Protein AF-A0A2D6XJI5-F1 (afdb_monomer_lite)

Secondary structure (DSSP, 8-state):
-BPPPEEEE-TTSPEEEEEEEEETTEEEEEEEETTS-EEEPPPEE---BSTTSTT-B-HHHHHHHHHHHHHHHHHHTT-BSSSTTTTS-SS-PPPEEEETT-HHHHHHHHHHS-BTTTTB---SS-EEEEEE--SEEEEEETTEEEETTS-B--S-HHHHHHHHHHHHH-TT-EEEEEEE-GGGTT-HHHHHHHHH-SS--HHHHHHHHHH-EEEEEEEEEB--GGG-B-TTS-HHHHHHHHHHHHHHHT-SSSEETTEE--EEEPP-EE--SHHHHHHHHHHHHHTT-SEEEEEES----SSEEEEEEEE--------

pLDDT: mean 92.99, std 8.33, range [39.44, 98.81]

Sequence (319 aa):
MKLPKLYKKTTVGKTQTWTIEVDSNKFRTISGQSDGKKITNKWTICEGKNLGKKNETTPAQQALKEAEAKHKKKLEAGYHLNLKNISRKRFYEPMLAQDFKNKNRQKEVMTEIGSEADNTTGFGAAVFSQPKLDGIRCIAMREGLFTRSGKPITAVPHIHEALEPFFEVYPNATLDGELYNHAYKDDFNKIIHLVRKQNLTEEHLAEGKKMIQYHIYDAPVIGNGKWAMSEKDLYSDRTSKLDASFANLGIDGRSLHGEPNPLVIVETTEVNSREHLDELYADYVEVGYEGQMIRLDGPYENKRSSKLLKRKEFIDEEY

Structure (mmCIF, N/CA/C/O backbone):
data_AF-A0A2D6XJI5-F1
#
_entry.id   AF-A0A2D6XJI5-F1
#
loop_
_atom_site.group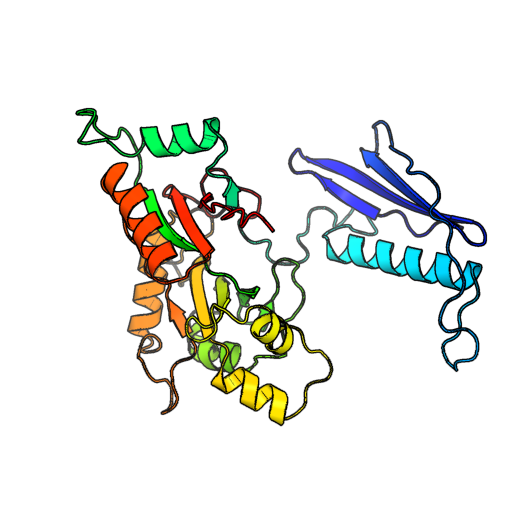_PDB
_atom_site.id
_atom_site.type_symbol
_atom_site.label_atom_id
_atom_site.label_alt_id
_atom_site.label_comp_id
_atom_site.label_asym_id
_atom_site.label_entity_id
_atom_site.label_seq_id
_atom_site.pdbx_PDB_ins_code
_atom_site.Cartn_x
_atom_site.Cartn_y
_atom_site.Cartn_z
_atom_site.occupancy
_atom_site.B_iso_or_equiv
_atom_site.auth_seq_id
_atom_site.auth_comp_id
_atom_site.auth_asym_id
_atom_site.auth_atom_id
_atom_site.pdbx_PDB_model_num
ATOM 1 N N . MET A 1 1 ? -12.846 7.096 35.175 1.00 92.69 1 MET A N 1
ATOM 2 C CA . MET A 1 1 ? -12.155 5.812 34.889 1.00 92.69 1 MET A CA 1
ATOM 3 C C . MET A 1 1 ? -11.031 6.000 33.869 1.00 92.69 1 MET A C 1
ATOM 5 O O . MET A 1 1 ? -11.036 6.987 33.142 1.00 92.69 1 MET A O 1
ATOM 9 N N . LYS A 1 2 ? -10.067 5.072 33.792 1.00 94.38 2 LYS A N 1
ATOM 10 C CA . LYS A 1 2 ? -9.040 5.046 32.732 1.00 94.38 2 LYS A CA 1
ATOM 11 C C . LYS A 1 2 ? -9.067 3.688 32.043 1.00 94.38 2 LYS A C 1
ATOM 13 O O . LYS A 1 2 ? -9.119 2.675 32.735 1.00 94.38 2 LYS A O 1
ATOM 18 N N . LEU A 1 3 ? -9.018 3.665 30.714 1.00 95.81 3 LEU A N 1
ATOM 19 C CA . LEU A 1 3 ? -8.842 2.405 29.987 1.00 95.81 3 LEU A CA 1
ATOM 20 C C . LEU A 1 3 ? -7.381 1.930 30.084 1.00 95.81 3 LEU A C 1
ATOM 22 O O . LEU A 1 3 ? -6.493 2.753 30.350 1.00 95.81 3 LEU A O 1
ATOM 26 N N . PRO A 1 4 ? -7.106 0.629 29.857 1.00 96.50 4 PRO A N 1
ATOM 27 C CA . PRO A 1 4 ? -5.756 0.079 29.941 1.00 96.50 4 PRO A CA 1
ATOM 28 C C . PRO A 1 4 ? -4.749 0.871 29.105 1.00 96.50 4 PRO A C 1
ATOM 30 O O . PRO A 1 4 ? -5.011 1.218 27.951 1.00 96.50 4 PRO A O 1
ATOM 33 N N . LYS A 1 5 ? -3.578 1.149 29.680 1.00 95.88 5 LYS A N 1
ATOM 34 C CA . LYS A 1 5 ? -2.508 1.870 28.985 1.00 95.88 5 LYS A CA 1
ATOM 35 C C . LYS A 1 5 ? -2.019 1.060 27.784 1.00 95.88 5 LYS A C 1
ATOM 37 O O . LYS A 1 5 ? -1.846 -0.152 27.864 1.00 95.88 5 LYS A O 1
ATOM 42 N N . LEU A 1 6 ? -1.772 1.760 26.686 1.00 95.50 6 LEU A N 1
ATOM 43 C CA . LEU A 1 6 ? -1.266 1.208 25.441 1.00 95.50 6 LEU A CA 1
ATOM 44 C C . LEU A 1 6 ? 0.185 1.622 25.201 1.00 95.50 6 LEU A C 1
ATOM 46 O O . LEU A 1 6 ? 0.583 2.740 25.535 1.00 95.50 6 LEU A O 1
ATOM 50 N N . TYR A 1 7 ? 0.949 0.738 24.566 1.00 93.69 7 TYR A N 1
ATOM 51 C CA . TYR A 1 7 ? 2.375 0.903 24.294 1.00 93.69 7 TYR A CA 1
ATOM 52 C C . TYR A 1 7 ? 2.681 0.692 22.808 1.00 93.69 7 TYR A C 1
ATOM 54 O O . TYR A 1 7 ? 2.112 -0.202 22.187 1.00 93.69 7 TYR A O 1
ATOM 62 N N . LYS A 1 8 ? 3.592 1.484 22.233 1.00 90.06 8 LYS A N 1
ATOM 63 C CA . LYS A 1 8 ? 4.128 1.277 20.874 1.00 90.06 8 LYS A CA 1
ATOM 64 C C . LYS A 1 8 ? 5.622 1.592 20.829 1.00 90.06 8 LYS A C 1
ATOM 66 O O . LYS A 1 8 ? 6.058 2.567 21.441 1.00 90.06 8 LYS A O 1
ATOM 71 N N . LYS A 1 9 ? 6.410 0.786 20.115 1.00 88.31 9 LYS A N 1
ATOM 72 C CA . LYS A 1 9 ? 7.821 1.080 19.842 1.00 88.31 9 LYS A CA 1
ATOM 73 C C . LYS A 1 9 ? 7.880 2.094 18.698 1.00 88.31 9 LYS A C 1
ATOM 75 O O . LYS A 1 9 ? 7.223 1.912 17.676 1.00 88.31 9 LYS A O 1
ATOM 80 N N . THR A 1 10 ? 8.598 3.195 18.883 1.00 83.88 10 THR A N 1
ATOM 81 C CA . THR A 1 10 ? 8.800 4.185 17.820 1.00 83.88 10 THR A CA 1
ATOM 82 C C . THR A 1 10 ? 9.873 3.712 16.845 1.00 83.88 10 THR A C 1
ATOM 84 O O . THR A 1 10 ? 10.665 2.826 17.162 1.00 83.88 10 THR A O 1
ATOM 87 N N . THR A 1 11 ? 9.941 4.345 15.674 1.00 72.94 11 THR A N 1
ATOM 88 C CA . THR A 1 11 ? 10.975 4.084 14.657 1.00 72.94 11 THR A CA 1
ATOM 89 C C . THR A 1 11 ? 12.399 4.298 15.177 1.00 72.94 11 THR A C 1
ATOM 91 O O . THR A 1 11 ? 13.314 3.616 14.743 1.00 72.94 11 THR A O 1
ATOM 94 N N . VAL A 1 12 ? 12.581 5.188 16.159 1.00 81.00 12 VAL A N 1
ATOM 95 C CA . VAL A 1 12 ? 13.864 5.443 16.846 1.00 81.00 12 VAL A CA 1
ATOM 96 C C . VAL A 1 12 ? 14.092 4.537 18.066 1.00 81.00 12 VAL A C 1
ATOM 98 O O . VAL A 1 12 ? 14.936 4.818 18.910 1.00 81.00 12 VAL A O 1
ATOM 101 N N . GLY A 1 13 ? 13.285 3.486 18.232 1.00 82.38 13 GLY A N 1
ATOM 102 C CA . GLY A 1 13 ? 13.449 2.496 19.295 1.00 82.38 13 GLY A CA 1
ATOM 103 C C . GLY A 1 13 ? 12.989 2.938 20.690 1.00 82.38 13 GLY A C 1
ATOM 104 O O . GLY A 1 13 ? 13.167 2.189 21.650 1.00 82.38 13 GLY A O 1
ATOM 105 N N . LYS A 1 14 ? 12.353 4.103 20.850 1.00 89.44 14 LYS A N 1
ATOM 106 C CA . LYS A 1 14 ? 11.810 4.543 22.149 1.00 89.44 14 LYS A CA 1
ATOM 107 C C . LYS A 1 14 ? 10.408 3.980 22.385 1.00 89.44 14 LYS A C 1
ATOM 109 O O . LYS A 1 14 ? 9.666 3.706 21.445 1.00 89.44 14 LYS A O 1
ATOM 114 N N . THR A 1 15 ? 10.019 3.814 23.645 1.00 92.12 15 THR A N 1
ATOM 115 C CA . THR A 1 15 ? 8.665 3.367 24.003 1.00 92.12 15 THR A CA 1
ATOM 116 C C . THR A 1 15 ? 7.729 4.566 24.094 1.00 92.12 15 THR A C 1
ATOM 118 O O . THR A 1 15 ? 7.954 5.481 24.886 1.00 92.12 15 THR A O 1
ATOM 121 N N . GLN A 1 16 ? 6.655 4.559 23.311 1.00 92.75 16 GLN A N 1
ATOM 122 C CA . GLN A 1 16 ? 5.549 5.502 23.421 1.00 92.75 16 GLN A CA 1
ATOM 123 C C . GLN A 1 16 ? 4.415 4.891 24.245 1.00 92.75 16 GLN A C 1
ATOM 125 O O . GLN A 1 16 ? 4.110 3.708 24.116 1.00 92.75 16 GLN A O 1
ATOM 130 N N . THR A 1 17 ? 3.767 5.720 25.058 1.00 95.25 17 THR A N 1
ATOM 131 C CA . THR A 1 17 ? 2.578 5.376 25.839 1.00 95.25 17 THR A CA 1
ATOM 132 C C . THR A 1 17 ? 1.372 6.174 25.362 1.00 95.25 17 THR A C 1
ATOM 134 O O . THR A 1 17 ? 1.499 7.322 24.922 1.00 95.25 17 THR A O 1
ATOM 137 N N . TRP A 1 18 ? 0.194 5.565 25.453 1.00 96.94 18 TRP A N 1
ATOM 138 C CA . TRP A 1 18 ? -1.084 6.194 25.147 1.00 96.94 18 TRP A CA 1
ATOM 139 C C . TRP A 1 18 ? -2.143 5.717 26.144 1.00 96.94 18 TRP A C 1
ATOM 141 O O . TRP A 1 18 ? -2.243 4.529 26.430 1.00 96.94 18 TRP A O 1
ATOM 151 N N . THR A 1 19 ? -2.907 6.639 26.721 1.00 97.19 19 THR A N 1
ATOM 152 C CA . THR A 1 19 ? -3.986 6.349 27.680 1.00 97.19 19 THR A CA 1
ATOM 153 C C . THR A 1 19 ? -5.200 7.198 27.335 1.00 97.19 19 THR A C 1
ATOM 155 O O . THR A 1 19 ? -5.056 8.308 26.819 1.00 97.19 19 THR A O 1
ATOM 158 N N . ILE A 1 20 ? -6.389 6.696 27.648 1.00 98.12 20 ILE A N 1
ATOM 159 C CA . ILE A 1 20 ? -7.634 7.454 27.562 1.00 98.12 20 ILE A CA 1
ATOM 160 C C . ILE A 1 20 ? -8.324 7.453 28.922 1.00 98.12 20 ILE A C 1
ATOM 162 O O . ILE A 1 20 ? -8.430 6.422 29.591 1.00 98.12 20 ILE A O 1
ATOM 166 N N . GLU A 1 21 ? -8.724 8.644 29.345 1.00 98.00 21 GLU A N 1
ATOM 167 C CA . GLU A 1 21 ? -9.453 8.895 30.582 1.00 98.00 21 GLU A CA 1
ATOM 168 C C . GLU A 1 21 ? -10.890 9.249 30.226 1.00 98.00 21 GLU A C 1
ATOM 170 O O . GLU A 1 21 ? -11.115 10.001 29.278 1.00 98.00 21 GLU A O 1
ATOM 175 N N . VAL A 1 22 ? -11.837 8.720 30.992 1.00 97.56 22 VAL A N 1
ATOM 176 C CA . VAL A 1 22 ? -13.270 8.997 30.866 1.00 97.56 22 VAL A CA 1
ATOM 177 C C . VAL A 1 22 ? -13.769 9.500 32.212 1.00 97.56 22 VAL A C 1
ATOM 179 O O . VAL A 1 22 ? -13.477 8.897 33.248 1.00 97.56 22 VAL A O 1
ATOM 182 N N . ASP A 1 23 ? -14.502 10.601 32.198 1.00 97.44 23 ASP A N 1
ATOM 183 C CA . ASP A 1 23 ? -15.083 11.247 33.368 1.00 97.44 23 ASP A CA 1
ATOM 184 C C . ASP A 1 23 ? -16.495 11.715 33.011 1.00 97.44 23 ASP A C 1
ATOM 186 O O . ASP A 1 23 ? -16.649 12.609 32.186 1.00 97.44 23 ASP A O 1
ATOM 190 N N . SER A 1 24 ? -17.524 11.095 33.593 1.00 96.50 24 SER A N 1
ATOM 191 C CA . SER A 1 24 ? -18.927 11.376 33.267 1.00 96.50 24 SER A CA 1
ATOM 192 C C . SER A 1 24 ? -19.177 11.382 31.744 1.00 96.50 24 SER A C 1
ATOM 194 O O . SER A 1 24 ? -18.931 10.379 31.075 1.00 96.50 24 SER A O 1
ATOM 196 N N . ASN A 1 25 ? -19.630 12.502 31.182 1.00 97.62 25 ASN A N 1
ATOM 197 C CA . ASN A 1 25 ? -19.938 12.686 29.768 1.00 97.62 25 ASN A CA 1
ATOM 198 C C . ASN A 1 25 ? -18.745 13.110 28.900 1.00 97.62 25 ASN A C 1
ATOM 200 O O . ASN A 1 25 ? -18.952 13.580 27.787 1.00 97.62 25 ASN A O 1
ATOM 204 N N . LYS A 1 26 ? -17.503 13.003 29.374 1.00 97.88 26 LYS A N 1
ATOM 205 C CA . LYS A 1 26 ? -16.331 13.456 28.615 1.00 97.88 26 LYS A CA 1
ATOM 206 C C . LYS A 1 26 ? -15.186 12.456 28.661 1.00 97.88 26 LYS A C 1
ATOM 208 O O . LYS A 1 26 ? -15.010 11.712 29.624 1.00 97.88 26 LYS A O 1
ATOM 213 N N . PHE A 1 27 ? -14.354 12.473 27.626 1.00 98.19 27 PHE A N 1
ATOM 214 C CA . PHE A 1 27 ? -13.108 11.708 27.584 1.00 98.19 27 PHE A CA 1
ATOM 215 C C . PHE A 1 27 ? -11.932 12.558 27.092 1.00 98.19 27 PHE A C 1
ATOM 217 O O . PHE A 1 27 ? -12.113 13.567 26.413 1.00 98.19 27 PHE A O 1
ATOM 224 N N . ARG A 1 28 ? -10.698 12.166 27.418 1.00 98.00 28 ARG A N 1
ATOM 225 C CA . ARG A 1 28 ? -9.475 12.789 26.880 1.00 98.00 28 ARG A CA 1
ATOM 226 C C . ARG A 1 28 ? -8.351 11.783 26.727 1.00 98.00 28 ARG A C 1
ATOM 228 O O . ARG A 1 28 ? -8.320 10.758 27.400 1.00 98.00 28 ARG A O 1
ATOM 235 N N . THR A 1 29 ? -7.388 12.097 25.870 1.00 97.56 29 THR A N 1
ATOM 236 C CA . THR A 1 29 ? -6.234 11.226 25.614 1.00 97.56 29 THR A CA 1
ATOM 237 C C . THR A 1 29 ? -4.950 11.827 26.156 1.00 97.56 29 THR A C 1
ATOM 239 O O . THR A 1 29 ? -4.718 13.027 26.012 1.00 97.56 29 THR A O 1
ATOM 242 N N . ILE A 1 30 ? -4.086 10.972 26.688 1.00 97.25 30 ILE A N 1
ATOM 243 C CA . ILE A 1 30 ? -2.750 11.316 27.168 1.00 97.25 30 ILE A CA 1
ATOM 244 C C . ILE A 1 30 ? -1.751 10.479 26.377 1.00 97.25 30 ILE A C 1
ATOM 246 O O . ILE A 1 30 ? -1.890 9.257 26.311 1.00 97.25 30 ILE A O 1
ATOM 250 N N . SER A 1 31 ? -0.752 11.111 25.763 1.00 96.06 31 SER A N 1
ATOM 251 C CA . SER A 1 31 ? 0.241 10.395 24.957 1.00 96.06 31 SER A CA 1
ATOM 252 C C . SER A 1 31 ? 1.627 11.017 25.030 1.00 96.06 31 SER A C 1
ATOM 254 O O . SER A 1 31 ? 1.762 12.221 25.212 1.00 96.06 31 SER A O 1
ATOM 256 N N . GLY A 1 32 ? 2.666 10.201 24.890 1.00 93.44 32 GLY A N 1
ATOM 257 C CA . GLY A 1 32 ? 4.053 10.666 24.930 1.00 93.44 32 GLY A CA 1
ATOM 258 C C . GLY A 1 32 ? 5.030 9.513 25.097 1.00 93.44 32 GLY A C 1
ATOM 259 O O . GLY A 1 32 ? 4.618 8.360 25.243 1.00 93.44 32 GLY A O 1
ATOM 260 N N . GLN A 1 33 ? 6.328 9.807 25.074 1.00 91.94 33 GLN A N 1
ATOM 261 C CA . GLN A 1 33 ? 7.343 8.804 25.410 1.00 91.94 33 GLN A CA 1
ATOM 262 C C . GLN A 1 33 ? 7.169 8.356 26.869 1.00 91.94 33 GLN A C 1
ATOM 264 O O . GLN A 1 33 ? 6.737 9.147 27.712 1.00 91.94 33 GLN A O 1
ATOM 269 N N . SER A 1 34 ? 7.453 7.082 27.157 1.00 88.06 34 SER A N 1
ATOM 270 C CA . SER A 1 34 ? 7.279 6.499 28.496 1.00 88.06 34 SER A CA 1
ATOM 271 C C . SER A 1 34 ? 7.984 7.348 29.555 1.00 88.06 34 SER A C 1
ATOM 273 O O . SER A 1 34 ? 7.336 7.784 30.511 1.00 88.06 34 SER A O 1
ATOM 275 N N . ASP A 1 35 ? 9.233 7.715 29.262 1.00 87.62 35 ASP A N 1
ATOM 276 C CA . ASP A 1 35 ? 10.133 8.463 30.150 1.00 87.62 35 ASP A CA 1
ATOM 277 C C . ASP A 1 35 ? 10.221 9.952 29.774 1.00 87.62 35 ASP A C 1
ATOM 279 O O . ASP A 1 35 ? 11.082 10.683 30.249 1.00 87.62 35 ASP A O 1
ATOM 283 N N . GLY A 1 36 ? 9.338 10.413 28.883 1.00 88.19 36 GLY A N 1
ATOM 284 C CA . GLY A 1 36 ? 9.315 11.788 28.395 1.00 88.19 36 GLY A CA 1
ATOM 285 C C . GLY A 1 36 ? 8.056 12.552 28.791 1.00 88.19 36 GLY A C 1
ATOM 286 O O . GLY A 1 36 ? 7.119 12.017 29.403 1.00 88.19 36 GLY A O 1
ATOM 287 N N . LYS A 1 37 ? 8.021 13.823 28.371 1.00 88.62 37 LYS A N 1
ATOM 288 C CA . LYS A 1 37 ? 6.848 14.691 28.510 1.00 88.62 37 LYS A CA 1
ATOM 289 C C . LYS A 1 37 ? 5.644 14.054 27.815 1.00 88.62 37 LYS A C 1
ATOM 291 O O . LYS A 1 37 ? 5.736 13.545 26.695 1.00 88.62 37 LYS A O 1
ATOM 296 N N . LYS A 1 38 ? 4.505 14.096 28.501 1.00 94.12 38 LYS A N 1
ATOM 297 C CA . LYS A 1 38 ? 3.222 13.614 27.992 1.00 94.12 38 LYS A CA 1
ATOM 298 C C . LYS A 1 38 ? 2.360 14.810 27.625 1.00 94.12 38 LYS A C 1
ATOM 300 O O . LYS A 1 38 ? 2.314 15.802 28.347 1.00 94.12 38 LYS A O 1
ATOM 305 N N . ILE A 1 39 ? 1.699 14.700 26.487 1.00 95.44 39 ILE A N 1
ATOM 306 C CA . ILE A 1 39 ? 0.715 15.657 26.008 1.00 95.44 39 ILE A CA 1
ATOM 307 C C . ILE A 1 39 ? -0.652 15.136 26.432 1.00 95.44 39 ILE A C 1
ATOM 309 O O . ILE A 1 39 ? -1.027 14.010 26.089 1.00 95.44 39 ILE A O 1
ATOM 313 N N . THR A 1 40 ? -1.380 15.962 27.175 1.00 97.19 40 THR A N 1
ATOM 314 C CA . THR A 1 40 ? -2.764 15.713 27.575 1.00 97.19 40 THR A CA 1
ATOM 315 C C . THR A 1 40 ? -3.666 16.581 26.716 1.00 97.19 40 THR A C 1
ATOM 317 O O . THR A 1 40 ? -3.588 17.805 26.774 1.00 97.19 40 THR A O 1
ATOM 320 N N . ASN A 1 41 ? -4.520 15.948 25.916 1.00 96.56 41 ASN A N 1
ATOM 321 C CA . ASN A 1 41 ? -5.493 16.672 25.107 1.00 96.56 41 ASN A CA 1
ATOM 322 C C . ASN A 1 41 ? -6.635 17.216 25.977 1.00 96.56 41 ASN A C 1
ATOM 324 O O . ASN A 1 41 ? -6.915 16.695 27.061 1.00 96.56 41 ASN A O 1
ATOM 328 N N . LYS A 1 42 ? -7.312 18.255 25.473 1.00 97.69 42 LYS A N 1
ATOM 329 C CA . LYS A 1 42 ? -8.540 18.787 26.077 1.00 97.69 42 LYS A CA 1
ATOM 330 C C . LYS A 1 42 ? -9.631 17.710 26.122 1.00 97.69 42 LYS A C 1
ATOM 332 O O . LYS A 1 42 ? -9.615 16.753 25.345 1.00 97.69 42 LYS A O 1
ATOM 337 N N . TRP A 1 43 ? -10.571 17.881 27.046 1.00 98.12 43 TRP A N 1
ATOM 338 C CA . TRP A 1 43 ? -11.748 17.027 27.146 1.00 98.12 43 TRP A CA 1
ATOM 339 C C . TRP A 1 43 ? -12.615 17.143 25.892 1.00 98.12 43 TRP A C 1
ATOM 341 O O . TRP A 1 43 ? -12.895 18.241 25.423 1.00 98.12 43 TRP A O 1
ATOM 351 N N . THR A 1 44 ? -13.033 15.998 25.366 1.00 97.12 44 THR A N 1
ATOM 352 C CA . THR A 1 44 ? -14.116 15.875 24.392 1.00 97.12 44 THR A CA 1
ATOM 353 C C . THR A 1 44 ? -15.386 15.587 25.174 1.00 97.12 44 THR A C 1
ATOM 355 O O . THR A 1 44 ? -15.439 14.572 25.865 1.00 97.12 44 THR A O 1
ATOM 358 N N . ILE A 1 45 ? -16.356 16.497 25.117 1.00 97.12 45 ILE A N 1
ATOM 359 C CA . ILE A 1 45 ? -17.672 16.329 25.741 1.00 97.12 45 ILE A CA 1
ATOM 360 C C . ILE A 1 45 ? -18.565 15.580 24.751 1.00 97.12 45 ILE A C 1
ATOM 362 O O . ILE A 1 45 ? -18.561 15.886 23.561 1.00 97.12 45 ILE A O 1
ATOM 366 N N . CYS A 1 46 ? -19.294 14.587 25.240 1.00 95.44 46 CYS A N 1
ATOM 367 C CA . CYS A 1 46 ? -20.195 13.757 24.463 1.00 95.44 46 CYS A CA 1
ATOM 368 C C . CYS A 1 46 ? -21.639 14.027 24.872 1.00 95.44 46 CYS A C 1
ATOM 370 O O . CYS A 1 46 ? -21.951 14.178 26.053 1.00 95.44 46 CYS A O 1
ATOM 372 N N . GLU A 1 47 ? -22.518 14.017 23.882 1.00 95.19 47 GLU A N 1
ATOM 373 C CA . GLU A 1 47 ? -23.965 14.075 24.054 1.00 95.19 47 GLU A CA 1
ATOM 374 C C . GLU A 1 47 ? -24.569 12.688 23.821 1.00 95.19 47 GLU A C 1
ATOM 376 O O . GLU A 1 47 ? -23.929 11.809 23.237 1.00 95.19 47 GLU A O 1
ATOM 381 N N . GLY A 1 48 ? -25.794 12.470 24.299 1.00 93.25 48 GLY A N 1
ATOM 382 C CA . GLY A 1 48 ? -26.516 11.234 24.010 1.00 93.25 48 GLY A CA 1
ATOM 383 C C . GLY A 1 48 ? -26.817 11.092 22.515 1.00 93.25 48 GLY A C 1
ATOM 384 O O . GLY A 1 48 ? -26.983 12.090 21.815 1.00 93.25 48 GLY A O 1
ATOM 385 N N . LYS A 1 49 ? -26.881 9.859 22.003 1.00 93.44 49 LYS A N 1
ATOM 386 C CA . LYS A 1 49 ? -27.226 9.584 20.597 1.00 93.44 49 LYS A CA 1
ATOM 387 C C . LYS A 1 49 ? -28.469 8.716 20.497 1.00 93.44 49 LYS A C 1
ATOM 389 O O . LYS A 1 49 ? -28.735 7.908 21.376 1.00 93.44 49 LYS A O 1
ATOM 394 N N . ASN A 1 50 ? -29.176 8.846 19.372 1.00 91.88 50 ASN A N 1
ATOM 395 C CA . ASN A 1 50 ? -30.374 8.066 19.041 1.00 91.88 50 ASN A CA 1
ATOM 396 C C . ASN A 1 50 ? -31.495 8.170 20.089 1.00 91.88 50 ASN A C 1
ATOM 398 O O . ASN A 1 50 ? -32.141 7.168 20.386 1.00 91.88 50 ASN A O 1
ATOM 402 N N . LEU A 1 51 ? -31.718 9.372 20.629 1.00 89.00 51 LEU A N 1
ATOM 403 C CA . LEU A 1 51 ? -32.795 9.640 21.585 1.00 89.00 51 LEU A CA 1
ATOM 404 C C . LEU A 1 51 ? -34.144 9.150 21.032 1.00 89.00 51 LEU A C 1
ATOM 406 O O . LEU A 1 51 ? -34.485 9.434 19.881 1.00 89.00 51 LEU A O 1
ATOM 410 N N . GLY A 1 52 ? -34.880 8.376 21.828 1.00 88.94 52 GLY A N 1
ATOM 411 C CA . GLY A 1 52 ? -36.166 7.782 21.462 1.00 88.94 52 GLY A CA 1
ATOM 412 C C . GLY A 1 52 ? -36.086 6.514 20.602 1.00 88.94 52 GLY A C 1
ATOM 413 O O . GLY A 1 52 ? -37.121 6.021 20.157 1.00 88.94 52 GLY A O 1
ATOM 414 N N . LYS A 1 53 ? -34.893 5.960 20.344 1.00 92.62 53 LYS A N 1
ATOM 415 C CA . LYS A 1 53 ? -34.715 4.697 19.599 1.00 92.62 53 LYS A CA 1
ATOM 416 C C . LYS A 1 53 ? -34.186 3.588 20.511 1.00 92.62 53 LYS A C 1
ATOM 418 O O . LYS A 1 53 ? -33.549 3.841 21.526 1.00 92.62 53 LYS A O 1
ATOM 423 N N . LYS A 1 54 ? -34.358 2.323 20.104 1.00 90.69 54 LYS A N 1
ATOM 424 C CA . LYS A 1 54 ? -33.893 1.136 20.863 1.00 90.69 54 LYS A CA 1
ATOM 425 C C . LYS A 1 54 ? -32.392 1.164 21.210 1.00 90.69 54 LYS A C 1
ATOM 427 O O . LYS A 1 54 ? -31.968 0.509 22.155 1.00 90.69 54 LYS A O 1
ATOM 432 N N . ASN A 1 55 ? -31.582 1.885 20.435 1.00 89.69 55 ASN A N 1
ATOM 433 C CA . ASN A 1 55 ? -30.135 2.018 20.608 1.00 89.69 55 ASN A CA 1
ATOM 434 C C . ASN A 1 55 ? -29.707 3.384 21.178 1.00 89.69 55 ASN A C 1
ATOM 436 O O . ASN A 1 55 ? -28.582 3.823 20.912 1.00 89.69 55 ASN A O 1
ATOM 440 N N . GLU A 1 56 ? -30.594 4.045 21.925 1.00 94.12 56 GLU A N 1
ATOM 441 C CA . GLU A 1 56 ? -30.308 5.286 22.641 1.00 94.12 56 GLU A CA 1
ATOM 442 C C . GLU A 1 56 ? -29.093 5.148 23.576 1.00 94.12 56 GLU A C 1
ATOM 444 O O . GLU A 1 56 ? -28.854 4.098 24.181 1.00 94.12 56 GLU A O 1
ATOM 449 N N . THR A 1 57 ? -28.302 6.214 23.686 1.00 95.00 57 THR A N 1
ATOM 450 C CA . THR A 1 57 ? -27.203 6.323 24.650 1.00 95.00 57 THR A CA 1
ATOM 451 C C . THR A 1 57 ? -27.324 7.591 25.477 1.00 95.00 57 THR A C 1
ATOM 453 O O . THR A 1 57 ? -27.589 8.665 24.944 1.00 95.00 57 THR A O 1
ATOM 456 N N . THR A 1 58 ? -27.042 7.492 26.777 1.00 96.44 58 THR A N 1
ATOM 457 C CA . THR A 1 58 ? -26.827 8.676 27.620 1.00 96.44 58 THR A CA 1
ATOM 458 C C . THR A 1 58 ? -25.474 9.332 27.298 1.00 96.44 58 THR A C 1
ATOM 460 O O . THR A 1 58 ? -24.574 8.656 26.788 1.00 96.44 58 THR A O 1
ATOM 463 N N . PRO A 1 59 ? -25.256 10.617 27.645 1.00 97.19 59 PRO A N 1
ATOM 464 C CA . PRO A 1 59 ? -23.962 11.288 27.469 1.00 97.19 59 PRO A CA 1
ATOM 465 C C . PRO A 1 59 ? -22.765 10.514 28.053 1.00 97.19 59 PRO A C 1
ATOM 467 O O . PRO A 1 59 ? -21.715 10.401 27.420 1.00 97.19 59 PRO A O 1
ATOM 470 N N . ALA A 1 60 ? -22.929 9.916 29.239 1.00 96.62 60 ALA A N 1
ATOM 471 C CA . ALA A 1 60 ? -21.886 9.115 29.881 1.00 96.62 60 ALA A CA 1
ATOM 472 C C . ALA A 1 60 ? -21.624 7.789 29.147 1.00 96.62 60 ALA A C 1
ATOM 474 O O . ALA A 1 60 ? -20.471 7.411 28.927 1.00 96.62 60 ALA A O 1
ATOM 475 N N . GLN A 1 61 ? -22.683 7.100 28.707 1.00 95.88 61 GLN A N 1
ATOM 476 C CA . GLN A 1 61 ? -22.548 5.896 27.883 1.00 95.88 61 GLN A CA 1
ATOM 477 C C . GLN A 1 61 ? -21.870 6.211 26.546 1.00 95.88 61 GLN A C 1
ATOM 479 O O . GLN A 1 61 ? -21.036 5.432 26.083 1.00 95.88 61 GLN A O 1
ATOM 484 N N . GLN A 1 62 ? -22.193 7.353 25.935 1.00 97.00 62 GLN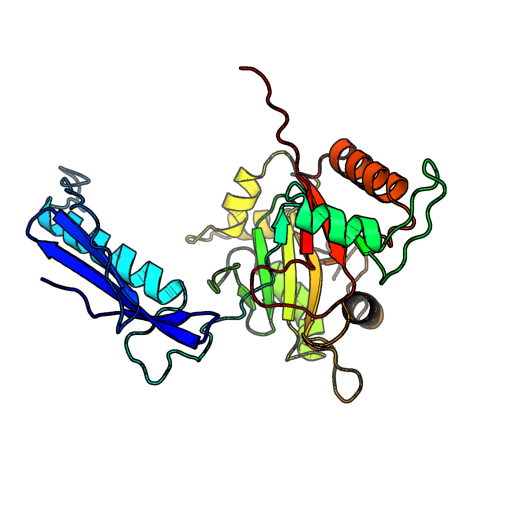 A N 1
ATOM 485 C CA . GLN A 1 62 ? -21.573 7.784 24.688 1.00 97.00 62 GLN A CA 1
ATOM 486 C C . GLN A 1 62 ? -20.079 8.074 24.877 1.00 97.00 62 GLN A C 1
ATOM 488 O O . GLN A 1 62 ? -19.270 7.596 24.081 1.00 97.00 62 GLN A O 1
ATOM 493 N N . ALA A 1 63 ? -19.699 8.775 25.950 1.00 97.44 63 ALA A N 1
ATOM 494 C CA . ALA A 1 63 ? -18.298 9.044 26.271 1.00 97.44 63 ALA A CA 1
ATOM 495 C C . ALA A 1 63 ? -17.483 7.756 26.453 1.00 97.44 63 ALA A C 1
ATOM 497 O O . ALA A 1 63 ? -16.375 7.646 25.921 1.00 97.44 63 ALA A O 1
ATOM 498 N N . LEU A 1 64 ? -18.043 6.758 27.146 1.00 96.94 64 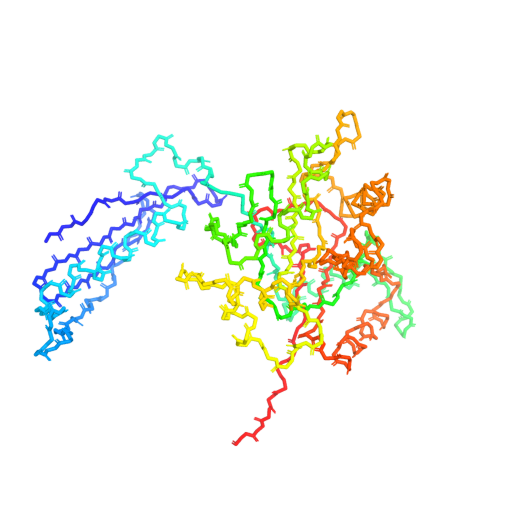LEU A N 1
ATOM 499 C CA . LEU A 1 64 ? -17.397 5.457 27.305 1.00 96.94 64 LEU A CA 1
ATOM 500 C C . LEU A 1 64 ? -17.267 4.715 25.966 1.00 96.94 64 LEU A C 1
ATOM 502 O O . LEU A 1 64 ? -16.165 4.293 25.618 1.00 96.94 64 LEU A O 1
ATOM 506 N N . LYS A 1 65 ? -18.347 4.623 25.176 1.00 96.25 65 LYS A N 1
ATOM 507 C CA . LYS A 1 65 ? -18.332 3.955 23.860 1.00 96.25 65 LYS A CA 1
ATOM 508 C C . LYS A 1 65 ? -17.310 4.575 22.907 1.00 96.25 65 LYS A C 1
ATOM 510 O O . LYS A 1 65 ? -16.583 3.858 22.220 1.00 96.25 65 LYS A O 1
ATOM 515 N N . GLU A 1 66 ? -17.224 5.904 22.857 1.00 96.50 66 GLU A N 1
ATOM 516 C CA . GLU A 1 66 ? -16.238 6.589 22.015 1.00 96.50 66 GLU A CA 1
ATOM 517 C C . GLU A 1 66 ? -14.808 6.374 22.515 1.00 96.50 66 GLU A C 1
ATOM 519 O O . GLU A 1 66 ? -13.894 6.166 21.707 1.00 96.50 66 GLU A O 1
ATOM 524 N N . ALA A 1 67 ? -14.605 6.353 23.835 1.00 96.88 67 ALA A N 1
ATOM 525 C CA . ALA A 1 67 ? -13.306 6.063 24.418 1.00 96.88 67 ALA A CA 1
ATOM 526 C C . ALA A 1 67 ? -12.831 4.633 24.117 1.00 96.88 67 ALA A C 1
ATOM 528 O O . ALA A 1 67 ? -11.689 4.444 23.686 1.00 96.88 67 ALA A O 1
ATOM 529 N N . GLU A 1 68 ? -13.706 3.638 24.274 1.00 97.00 68 GLU A N 1
ATOM 530 C CA . GLU A 1 68 ? -13.439 2.235 23.940 1.00 97.00 68 GLU A CA 1
ATOM 531 C C . GLU A 1 68 ? -13.164 2.056 22.446 1.00 97.00 68 GLU A C 1
ATOM 533 O O . GLU A 1 68 ? -12.180 1.417 22.067 1.00 97.00 68 GLU A O 1
ATOM 538 N N . ALA A 1 69 ? -13.955 2.694 21.578 1.00 95.19 69 ALA A N 1
ATOM 539 C CA . ALA A 1 69 ? -13.726 2.665 20.137 1.00 95.19 69 ALA A CA 1
ATOM 540 C C . ALA A 1 69 ? -12.364 3.273 19.761 1.00 95.19 69 ALA A C 1
ATOM 542 O O . ALA A 1 69 ? -11.645 2.729 18.918 1.00 95.19 69 ALA A O 1
ATOM 543 N N . LYS A 1 70 ? -11.968 4.385 20.394 1.00 96.06 70 LYS A N 1
ATOM 544 C CA . LYS A 1 70 ? -10.669 5.035 20.156 1.00 96.06 70 LYS A CA 1
ATOM 545 C C . LYS A 1 70 ? -9.504 4.191 20.674 1.00 96.06 70 LYS A C 1
ATOM 547 O O . LYS A 1 70 ? -8.462 4.126 20.020 1.00 96.06 70 LYS A O 1
ATOM 552 N N . HIS A 1 71 ? -9.687 3.519 21.809 1.00 96.25 71 HIS A N 1
ATOM 553 C CA . HIS A 1 71 ? -8.726 2.568 22.372 1.00 96.25 71 HIS A CA 1
ATOM 554 C C . HIS A 1 71 ? -8.537 1.348 21.463 1.00 96.25 71 HIS A C 1
ATOM 556 O O . HIS A 1 71 ? -7.408 1.049 21.067 1.00 96.25 71 HIS A O 1
ATOM 562 N N . LYS A 1 72 ? -9.636 0.734 21.010 1.00 93.12 72 LYS A N 1
ATOM 563 C CA . LYS A 1 72 ? -9.623 -0.364 20.035 1.00 93.12 72 LYS A CA 1
ATOM 564 C C . LYS A 1 72 ? -8.917 0.038 18.738 1.00 93.12 72 LYS A C 1
ATOM 566 O O . LYS A 1 72 ? -8.010 -0.663 18.297 1.00 93.12 72 LYS A O 1
ATOM 571 N N . LYS A 1 73 ? -9.230 1.214 18.178 1.00 91.00 73 LYS A N 1
ATOM 572 C CA . LYS A 1 73 ? -8.544 1.744 16.982 1.00 91.00 73 LYS A CA 1
ATOM 573 C C . LYS A 1 73 ? -7.034 1.907 17.185 1.00 91.00 73 LYS A C 1
ATOM 575 O O . LYS A 1 73 ? -6.265 1.719 16.247 1.00 91.00 73 LYS A O 1
ATOM 580 N N . LYS A 1 74 ? -6.576 2.252 18.394 1.00 90.62 74 LYS A N 1
ATOM 581 C CA . LYS A 1 74 ? -5.139 2.328 18.697 1.00 90.62 74 LYS A CA 1
ATOM 582 C C . LYS A 1 74 ? -4.482 0.952 18.748 1.00 90.62 74 LYS A C 1
ATOM 584 O O . LYS A 1 74 ? -3.384 0.813 18.217 1.00 90.62 74 LYS A O 1
ATOM 589 N N . LEU A 1 75 ? -5.145 -0.053 19.321 1.00 88.38 75 LEU A N 1
ATOM 590 C CA . LEU A 1 75 ? -4.680 -1.445 19.267 1.00 88.38 75 LEU A CA 1
ATOM 591 C C . LEU A 1 75 ? -4.561 -1.945 17.820 1.00 88.38 75 LEU A C 1
ATOM 593 O O . LEU A 1 75 ? -3.556 -2.554 17.460 1.00 88.38 75 LEU A O 1
ATOM 597 N N . GLU A 1 76 ? -5.552 -1.643 16.981 1.00 83.44 76 GLU A N 1
ATOM 598 C CA . GLU A 1 76 ? -5.527 -1.949 15.543 1.00 83.44 76 GLU A CA 1
ATOM 599 C C . GLU A 1 76 ? -4.366 -1.231 14.824 1.00 83.44 76 GLU A C 1
ATOM 601 O O . GLU A 1 76 ? -3.733 -1.809 13.953 1.00 83.44 76 GLU A O 1
ATOM 606 N N . ALA A 1 77 ? -3.993 -0.018 15.250 1.00 81.50 77 ALA A N 1
ATOM 607 C CA . ALA A 1 77 ? -2.863 0.750 14.706 1.00 81.50 77 ALA A CA 1
ATOM 608 C C . ALA A 1 77 ? -1.466 0.326 15.234 1.00 81.50 77 ALA A C 1
ATOM 610 O O . ALA A 1 77 ? -0.502 1.110 15.183 1.00 81.50 77 ALA A O 1
ATOM 611 N N . GLY A 1 78 ? -1.353 -0.886 15.786 1.00 80.31 78 GLY A N 1
ATOM 612 C CA . GLY A 1 78 ? -0.087 -1.464 16.247 1.00 80.31 78 GLY A CA 1
ATOM 613 C C .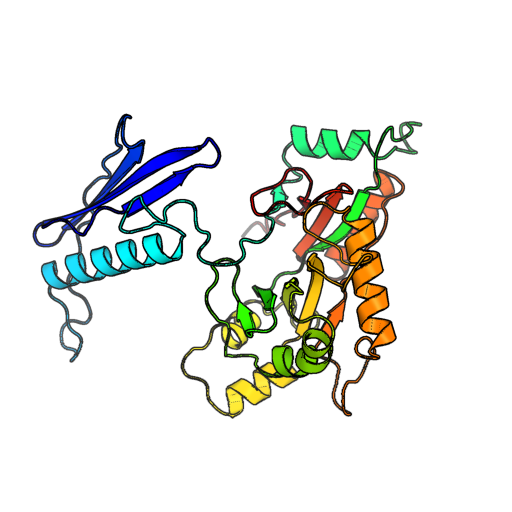 GLY A 1 78 ? 0.338 -1.049 17.657 1.00 80.31 78 GLY A C 1
ATOM 614 O O . GLY A 1 78 ? 1.523 -1.095 17.974 1.00 80.31 78 GLY A O 1
ATOM 615 N N . TYR A 1 79 ? -0.591 -0.600 18.508 1.00 88.94 79 TYR A N 1
ATOM 616 C CA . TYR A 1 79 ? -0.317 -0.502 19.944 1.00 88.94 79 TYR A CA 1
ATOM 617 C C . TYR A 1 79 ? -0.598 -1.838 20.651 1.00 88.94 79 TYR A C 1
ATOM 619 O O . TYR A 1 79 ? -1.410 -2.652 20.213 1.00 88.94 79 TYR A O 1
ATOM 627 N N . HIS A 1 80 ? 0.055 -2.048 21.790 1.00 89.56 80 HIS A N 1
ATOM 628 C CA . HIS A 1 80 ? -0.004 -3.272 22.583 1.00 89.56 80 HIS A CA 1
ATOM 629 C C . HIS A 1 80 ? -0.418 -2.968 24.024 1.00 89.56 80 HIS A C 1
ATOM 631 O O . HIS A 1 80 ? -0.130 -1.892 24.545 1.00 89.56 80 HIS A O 1
ATOM 637 N N . LEU A 1 81 ? -1.073 -3.931 24.677 1.00 91.31 81 LEU A N 1
ATOM 638 C CA . LEU A 1 81 ? -1.458 -3.844 26.093 1.00 91.31 81 LEU A CA 1
ATOM 639 C C . LEU A 1 81 ? -0.274 -4.065 27.046 1.00 91.31 81 LEU A C 1
ATOM 641 O O . LEU A 1 81 ? -0.344 -3.698 28.213 1.00 91.31 81 LEU A O 1
ATOM 645 N N . ASN A 1 82 ? 0.810 -4.673 26.563 1.00 87.75 82 ASN A N 1
ATOM 646 C CA . ASN A 1 82 ? 2.000 -4.958 27.353 1.00 87.75 82 ASN A CA 1
ATOM 647 C C . ASN A 1 82 ? 3.280 -4.703 26.548 1.00 87.75 82 ASN A C 1
ATOM 649 O O . ASN A 1 82 ? 3.272 -4.681 25.316 1.00 87.75 82 ASN A O 1
ATOM 653 N N . LEU A 1 83 ? 4.387 -4.517 27.269 1.00 86.69 83 LEU A N 1
ATOM 654 C CA . LEU A 1 83 ? 5.704 -4.247 26.689 1.00 86.69 83 LEU A CA 1
ATOM 655 C C . LEU A 1 83 ? 6.327 -5.480 26.018 1.00 86.69 83 LEU A C 1
ATOM 657 O O . LEU A 1 83 ? 7.101 -5.322 25.079 1.00 86.69 83 LEU A O 1
ATOM 661 N N . LYS A 1 84 ? 5.974 -6.696 26.460 1.00 83.31 84 LYS A N 1
ATOM 662 C CA . LYS A 1 84 ? 6.595 -7.955 26.008 1.00 83.31 84 LYS A CA 1
ATOM 663 C C . LYS A 1 84 ? 6.502 -8.153 24.491 1.00 83.31 84 LYS A C 1
ATOM 665 O O . LYS A 1 84 ? 7.444 -8.643 23.884 1.00 83.31 84 LYS A O 1
ATOM 670 N N . ASN A 1 85 ? 5.392 -7.735 23.884 1.00 70.00 85 ASN A N 1
ATOM 671 C CA . ASN A 1 85 ? 5.131 -7.925 22.454 1.00 70.00 85 ASN A CA 1
ATOM 672 C C . ASN A 1 85 ? 5.194 -6.626 21.638 1.00 70.00 85 ASN A C 1
ATOM 674 O O . ASN A 1 85 ? 4.745 -6.615 20.498 1.00 70.00 85 ASN A O 1
ATOM 678 N N . ILE A 1 86 ? 5.731 -5.537 22.195 1.00 80.38 86 ILE A N 1
ATOM 679 C CA . ILE A 1 86 ? 5.683 -4.198 21.580 1.00 80.38 86 ILE A CA 1
ATOM 680 C C . ILE A 1 86 ? 6.461 -4.082 20.254 1.00 80.38 86 ILE A C 1
ATOM 682 O O . ILE A 1 86 ? 6.264 -3.128 19.506 1.00 80.38 86 ILE A O 1
ATOM 686 N N . SER A 1 87 ? 7.376 -5.018 19.987 1.00 73.06 87 SER A N 1
ATOM 687 C CA . SER A 1 87 ? 8.167 -5.101 18.754 1.00 73.06 87 SER A CA 1
ATOM 688 C C . SER A 1 87 ? 7.572 -6.043 17.706 1.00 73.06 87 SER A C 1
ATOM 690 O O . SER A 1 87 ? 8.038 -6.048 16.570 1.00 73.06 87 SER A O 1
ATOM 692 N N . ARG A 1 88 ? 6.559 -6.848 18.059 1.00 71.56 88 ARG A N 1
ATOM 693 C CA . ARG A 1 88 ? 5.921 -7.767 17.113 1.00 71.56 88 ARG A CA 1
ATOM 694 C C . ARG A 1 88 ? 4.922 -6.994 16.261 1.00 71.56 88 ARG A C 1
ATOM 696 O O . ARG A 1 88 ? 3.917 -6.511 16.784 1.00 71.56 88 ARG A O 1
ATOM 703 N N . LYS A 1 89 ? 5.180 -6.904 14.955 1.00 70.62 89 LYS A N 1
ATOM 704 C CA . LYS A 1 89 ? 4.201 -6.377 13.998 1.00 70.62 89 LYS A CA 1
ATOM 705 C C . LYS A 1 89 ? 2.930 -7.235 14.055 1.00 70.62 89 LYS A C 1
ATOM 707 O O . LYS A 1 89 ? 3.007 -8.455 14.166 1.00 70.62 89 LYS A O 1
ATOM 712 N N . ARG A 1 90 ? 1.762 -6.586 14.033 1.00 75.56 90 ARG A N 1
ATOM 713 C CA . ARG A 1 90 ? 0.448 -7.261 14.063 1.00 75.56 90 ARG A CA 1
ATOM 714 C C . ARG A 1 90 ? -0.038 -7.689 12.681 1.00 75.56 90 ARG A C 1
ATOM 716 O O . ARG A 1 90 ? -0.927 -8.522 12.593 1.00 75.56 90 ARG A O 1
ATOM 723 N N . PHE A 1 91 ? 0.499 -7.062 11.645 1.00 84.75 91 PHE A N 1
ATOM 724 C CA . PHE A 1 91 ? 0.149 -7.258 10.249 1.00 84.75 91 PHE A CA 1
ATOM 725 C C . PHE A 1 91 ? 1.324 -6.793 9.384 1.00 84.75 91 PHE A C 1
ATOM 727 O O . PHE A 1 91 ? 2.239 -6.127 9.885 1.00 84.75 91 PHE A O 1
ATOM 734 N N . TYR A 1 92 ? 1.287 -7.133 8.099 1.00 89.75 92 TYR A N 1
ATOM 735 C CA . TYR A 1 92 ? 2.261 -6.659 7.127 1.00 89.75 92 TYR A CA 1
ATOM 736 C C . TYR A 1 92 ? 2.058 -5.160 6.852 1.00 89.75 92 TYR A C 1
ATOM 738 O O . TYR A 1 92 ? 1.023 -4.743 6.335 1.00 89.75 92 TYR A O 1
ATOM 746 N N . GLU A 1 93 ? 3.018 -4.328 7.254 1.00 92.38 93 GLU A N 1
ATOM 747 C CA . GLU A 1 93 ? 2.957 -2.877 7.048 1.00 92.38 93 GLU A CA 1
ATOM 748 C C . GLU A 1 93 ? 3.483 -2.533 5.651 1.00 92.38 93 GLU A C 1
ATOM 750 O O . GLU A 1 93 ? 4.647 -2.809 5.364 1.00 92.38 93 GLU A O 1
ATOM 755 N N . PRO A 1 94 ? 2.690 -1.900 4.782 1.00 96.25 94 PRO A N 1
ATOM 756 C CA . PRO A 1 94 ? 3.149 -1.667 3.428 1.00 96.25 94 PRO A CA 1
ATOM 757 C C . PRO A 1 94 ? 3.909 -0.334 3.296 1.00 96.25 94 PRO A C 1
ATOM 759 O O . PRO A 1 94 ? 3.736 0.588 4.104 1.00 96.25 94 PRO A O 1
ATOM 762 N N . MET A 1 95 ? 4.769 -0.222 2.285 1.00 97.81 95 MET A N 1
ATOM 763 C CA . MET A 1 95 ? 5.615 0.945 2.016 1.00 97.81 95 MET A CA 1
ATOM 764 C C . MET A 1 95 ? 4.775 2.162 1.630 1.00 97.81 95 MET A C 1
ATOM 766 O O . MET A 1 95 ? 3.908 2.100 0.759 1.00 97.81 95 MET A O 1
ATOM 770 N N . LEU A 1 96 ? 5.000 3.301 2.285 1.00 97.44 96 LEU A N 1
ATOM 771 C CA . LEU A 1 96 ? 4.224 4.523 2.058 1.00 97.44 96 LEU A CA 1
ATOM 772 C C . LEU A 1 96 ? 5.046 5.556 1.295 1.00 97.44 96 LEU A C 1
ATOM 774 O O . LEU A 1 96 ? 6.195 5.820 1.643 1.00 97.44 96 LEU A O 1
ATOM 778 N N . ALA A 1 97 ? 4.410 6.214 0.330 1.00 97.69 97 ALA A N 1
ATOM 779 C CA . ALA A 1 97 ? 5.061 7.243 -0.466 1.00 97.69 97 ALA A CA 1
ATOM 780 C C . ALA A 1 97 ? 5.280 8.553 0.310 1.00 97.69 97 ALA A C 1
ATOM 782 O O . ALA A 1 97 ? 4.442 8.944 1.136 1.00 97.69 97 ALA A O 1
ATOM 783 N N . GLN A 1 98 ? 6.367 9.269 0.029 1.00 97.19 98 GLN A N 1
ATOM 784 C CA . GLN A 1 98 ? 6.481 10.703 0.317 1.00 97.19 98 GLN A CA 1
ATOM 785 C C . GLN A 1 98 ? 5.912 11.544 -0.828 1.00 97.19 98 GLN A C 1
ATOM 787 O O . GLN A 1 98 ? 5.585 11.032 -1.890 1.00 97.19 98 GLN A O 1
ATOM 792 N N . ASP A 1 99 ? 5.716 12.832 -0.578 1.00 96.44 99 ASP A N 1
ATOM 793 C CA . ASP A 1 99 ? 5.217 13.756 -1.593 1.00 96.44 99 ASP A CA 1
ATOM 794 C C . ASP A 1 99 ? 6.364 14.220 -2.499 1.00 96.44 99 ASP A C 1
ATOM 796 O O . ASP A 1 99 ? 7.401 14.650 -1.986 1.00 96.44 99 ASP A O 1
ATOM 800 N N . PHE A 1 100 ? 6.180 14.150 -3.818 1.00 96.19 100 PHE A N 1
ATOM 801 C CA . PHE A 1 100 ? 7.160 14.634 -4.790 1.00 96.19 100 PHE A CA 1
ATOM 802 C C . PHE A 1 100 ? 7.318 16.160 -4.750 1.00 96.19 100 PHE A C 1
ATOM 804 O O . PHE A 1 100 ? 8.396 16.665 -5.043 1.00 96.19 100 PHE A O 1
ATOM 811 N N . LYS A 1 101 ? 6.314 16.906 -4.261 1.00 93.75 101 LYS A N 1
ATOM 812 C CA . LYS A 1 101 ? 6.421 18.359 -4.021 1.00 93.75 101 LYS A CA 1
ATOM 813 C C . LYS A 1 101 ? 7.452 18.711 -2.941 1.00 93.75 101 LYS A C 1
ATOM 815 O O . LYS A 1 101 ? 7.829 19.873 -2.782 1.00 93.75 101 LYS A O 1
ATOM 820 N N . ASN A 1 102 ? 7.925 17.733 -2.162 1.00 94.19 102 ASN A N 1
ATOM 821 C CA . ASN A 1 102 ? 9.027 17.949 -1.235 1.00 94.19 102 ASN A CA 1
ATOM 822 C C . ASN A 1 102 ? 10.332 18.169 -2.013 1.00 94.19 102 ASN A C 1
ATOM 824 O O . ASN A 1 102 ? 10.935 17.214 -2.494 1.00 94.19 102 ASN A O 1
ATOM 828 N N . LYS A 1 103 ? 10.815 19.416 -2.047 1.00 92.06 103 LYS A N 1
ATOM 829 C CA . LYS A 1 103 ? 12.027 19.826 -2.782 1.00 92.06 103 LYS A CA 1
ATOM 830 C C . LYS A 1 103 ? 13.259 18.960 -2.504 1.00 92.06 103 LYS A C 1
ATOM 832 O O . LYS A 1 103 ? 14.037 18.700 -3.413 1.00 92.06 103 LYS A O 1
ATOM 837 N N . ASN A 1 104 ? 13.435 18.477 -1.270 1.00 92.75 104 ASN A N 1
ATOM 838 C CA . ASN A 1 104 ? 14.569 17.609 -0.947 1.00 92.75 104 ASN A CA 1
ATOM 839 C C . ASN A 1 104 ? 14.419 16.224 -1.586 1.00 92.75 104 ASN A C 1
ATOM 841 O O . ASN A 1 104 ? 15.415 15.645 -1.994 1.00 92.75 104 ASN A O 1
ATOM 845 N N . ARG A 1 105 ? 13.194 15.684 -1.648 1.00 93.31 105 ARG A N 1
ATOM 846 C CA . ARG A 1 105 ? 12.918 14.394 -2.302 1.00 93.31 105 ARG A CA 1
ATOM 847 C C . ARG A 1 105 ? 12.943 14.513 -3.821 1.00 93.31 105 ARG A C 1
ATOM 849 O O . ARG A 1 105 ? 13.503 13.653 -4.482 1.00 93.31 105 ARG A O 1
ATOM 856 N N . GLN A 1 106 ? 12.392 15.598 -4.357 1.00 93.62 106 GLN A N 1
ATOM 857 C CA . GLN A 1 106 ? 12.476 15.911 -5.779 1.00 93.62 106 GLN A CA 1
ATOM 858 C C . GLN A 1 106 ? 13.936 15.970 -6.226 1.00 93.62 106 GLN A C 1
ATOM 860 O O . GLN A 1 106 ? 14.304 15.310 -7.187 1.00 93.62 106 GLN A O 1
ATOM 865 N N . LYS A 1 107 ? 14.784 16.696 -5.484 1.00 91.81 107 LYS A N 1
ATOM 866 C CA . LYS A 1 107 ? 16.215 16.783 -5.782 1.00 91.81 107 LYS A CA 1
ATOM 867 C C . LYS A 1 107 ? 16.897 15.414 -5.780 1.00 91.81 107 LYS A C 1
ATOM 869 O O . LYS A 1 107 ? 17.713 15.192 -6.657 1.00 91.81 107 LYS A O 1
ATOM 874 N N . GLU A 1 108 ? 16.556 14.526 -4.841 1.00 91.50 108 GLU A N 1
ATOM 875 C CA . GLU A 1 108 ? 17.076 13.148 -4.824 1.00 91.50 108 GLU A CA 1
ATOM 876 C C . GLU A 1 108 ? 16.718 12.386 -6.104 1.00 91.50 108 GLU A C 1
ATOM 878 O O . GLU A 1 108 ? 17.567 11.683 -6.614 1.00 91.50 108 GLU A O 1
ATOM 883 N N . VAL A 1 109 ? 15.515 12.545 -6.665 1.00 93.31 109 VAL A N 1
ATOM 884 C CA . VAL A 1 109 ? 15.180 11.921 -7.961 1.00 93.31 109 VAL A CA 1
ATOM 885 C C . VAL A 1 109 ? 15.931 12.592 -9.108 1.00 93.31 109 VAL A C 1
ATOM 887 O O . VAL A 1 109 ? 16.533 11.913 -9.931 1.00 93.31 109 VAL A O 1
ATOM 890 N N . MET A 1 110 ? 15.946 13.927 -9.144 1.00 91.81 110 MET A N 1
ATOM 891 C CA . MET A 1 110 ? 16.560 14.692 -10.236 1.00 91.81 110 MET A CA 1
ATOM 892 C C . MET A 1 110 ? 18.090 14.575 -10.300 1.00 91.81 110 MET A C 1
ATOM 894 O O . MET A 1 110 ? 18.683 15.034 -11.276 1.00 91.81 110 MET A O 1
ATOM 898 N N . THR A 1 111 ? 18.743 14.021 -9.272 1.00 91.31 111 THR A N 1
ATOM 899 C CA . THR A 1 111 ? 20.165 13.651 -9.328 1.00 91.31 111 THR A CA 1
ATOM 900 C C . THR A 1 111 ? 20.396 12.293 -9.981 1.00 91.31 111 THR A C 1
ATOM 902 O O . THR A 1 111 ? 21.463 12.086 -10.556 1.00 91.31 111 THR A O 1
ATOM 905 N N . GLU A 1 112 ? 19.419 11.384 -9.921 1.00 93.06 112 GLU A N 1
ATOM 906 C CA . GLU A 1 112 ? 19.535 10.060 -10.535 1.00 93.06 112 GLU A CA 1
ATOM 907 C C . GLU A 1 112 ? 19.289 10.111 -12.048 1.00 93.06 112 GLU A C 1
ATOM 909 O O . GLU A 1 112 ? 19.958 9.394 -12.784 1.00 93.06 112 GLU A O 1
ATOM 914 N N . ILE A 1 113 ? 18.401 11.000 -12.513 1.00 92.75 113 ILE A N 1
ATOM 915 C CA . ILE A 1 113 ? 18.046 11.170 -13.934 1.00 92.75 113 ILE A CA 1
ATOM 916 C C . ILE A 1 113 ? 18.556 12.498 -14.513 1.00 92.75 113 ILE A C 1
ATOM 918 O O . ILE A 1 113 ? 18.510 13.548 -13.864 1.00 92.75 113 ILE A O 1
ATOM 922 N N . GLY A 1 114 ? 19.044 12.442 -15.753 1.00 89.12 114 GLY A N 1
ATOM 923 C CA . GLY A 1 114 ? 19.544 13.601 -16.496 1.00 89.12 114 GLY A CA 1
ATOM 924 C C . GLY A 1 114 ? 18.429 14.448 -17.108 1.00 89.12 114 GLY A C 1
ATOM 925 O O . GLY A 1 114 ? 17.265 14.056 -17.101 1.00 89.12 114 GLY A O 1
ATOM 926 N N . SER A 1 115 ? 18.796 15.607 -17.646 1.00 88.56 115 SER A N 1
ATOM 927 C CA . SER A 1 115 ? 17.915 16.456 -18.454 1.00 88.56 115 SER A CA 1
ATOM 928 C C . SER A 1 115 ? 18.595 16.762 -19.774 1.00 88.56 115 SER A C 1
ATOM 930 O O . SER A 1 115 ? 19.743 17.220 -19.794 1.00 88.56 115 SER A O 1
ATOM 932 N N . GLU A 1 116 ? 17.869 16.522 -20.861 1.00 85.94 116 GLU A N 1
ATOM 933 C CA . GLU A 1 116 ? 18.333 16.854 -22.206 1.00 85.94 116 GLU A CA 1
ATOM 934 C C . GLU A 1 116 ? 18.383 18.371 -22.402 1.00 85.94 116 GLU A C 1
ATOM 936 O O . GLU A 1 116 ? 19.369 18.894 -22.922 1.00 85.94 116 GLU A O 1
ATOM 941 N N . ALA A 1 117 ? 17.367 19.087 -21.908 1.00 86.44 117 ALA A N 1
ATOM 942 C CA . ALA A 1 117 ? 17.278 20.542 -22.003 1.00 86.44 117 ALA A CA 1
ATOM 943 C C . ALA A 1 117 ? 18.442 21.248 -21.286 1.00 86.44 117 ALA A C 1
ATOM 945 O O . ALA A 1 117 ? 18.982 22.231 -21.794 1.00 86.44 117 ALA A O 1
ATOM 946 N N . ASP A 1 118 ? 18.864 20.714 -20.138 1.00 86.94 118 ASP A N 1
ATOM 947 C CA . ASP A 1 118 ? 19.980 21.252 -19.356 1.00 86.94 118 ASP A CA 1
ATOM 948 C C . ASP A 1 118 ? 21.349 20.664 -19.768 1.00 86.94 118 ASP A C 1
ATOM 950 O O . ASP A 1 118 ? 22.374 21.035 -19.189 1.00 86.94 118 ASP A O 1
ATOM 954 N N . ASN A 1 119 ? 21.388 19.729 -20.730 1.00 86.94 119 ASN A N 1
ATOM 955 C CA . ASN A 1 119 ? 22.567 18.933 -21.100 1.00 86.94 119 ASN A CA 1
ATOM 956 C C . ASN A 1 119 ? 23.273 18.310 -19.875 1.00 86.94 119 ASN A C 1
ATOM 958 O O . ASN A 1 119 ? 24.486 18.435 -19.680 1.00 86.94 119 ASN A O 1
ATOM 962 N N . THR A 1 120 ? 22.490 17.661 -19.010 1.00 86.06 120 THR A N 1
ATOM 963 C CA . THR A 1 120 ? 22.976 17.003 -17.791 1.00 86.06 120 THR A CA 1
ATOM 964 C C . THR A 1 120 ? 22.761 15.502 -17.864 1.00 86.06 120 THR A C 1
ATOM 966 O O . THR A 1 120 ? 21.720 15.033 -18.316 1.00 86.06 120 THR A O 1
ATOM 969 N N . THR A 1 121 ? 23.719 14.731 -17.358 1.00 80.56 121 THR A N 1
ATOM 970 C CA . THR A 1 121 ? 23.554 13.288 -17.169 1.00 80.56 121 THR A CA 1
ATOM 971 C C . THR A 1 121 ? 23.094 12.994 -15.749 1.00 80.56 121 THR A C 1
ATOM 973 O O . THR A 1 121 ? 23.526 13.653 -14.801 1.00 80.56 121 THR A O 1
ATOM 976 N N . GLY A 1 122 ? 22.253 11.974 -15.599 1.00 77.69 122 GLY A N 1
ATOM 977 C CA . GLY A 1 122 ? 21.974 11.381 -14.297 1.00 77.69 122 GLY A CA 1
ATOM 978 C C . GLY A 1 122 ? 23.238 10.747 -13.717 1.00 77.69 122 GLY A C 1
ATOM 979 O O . GLY A 1 122 ? 24.106 10.289 -14.461 1.00 77.69 122 GLY A O 1
ATOM 980 N N . PHE A 1 123 ? 23.369 10.748 -12.394 1.00 67.31 123 PHE A N 1
ATOM 981 C CA . PHE A 1 123 ? 24.550 10.215 -11.705 1.00 67.31 123 PHE A CA 1
ATOM 982 C C . PHE A 1 123 ? 24.293 8.863 -11.024 1.00 67.31 123 PHE A C 1
ATOM 984 O O . PHE A 1 123 ? 25.162 8.384 -10.293 1.00 67.31 123 PHE A O 1
ATOM 991 N N . GLY A 1 124 ? 23.103 8.281 -11.195 1.00 70.50 124 GLY A N 1
ATOM 992 C CA . GLY A 1 124 ? 22.525 7.421 -10.167 1.00 70.50 124 GLY A CA 1
ATOM 993 C C . GLY A 1 124 ? 21.829 6.139 -10.624 1.00 70.50 124 GLY A C 1
ATOM 994 O O . GLY A 1 124 ? 22.042 5.642 -11.726 1.00 70.50 124 GLY A O 1
ATOM 995 N N . ALA A 1 125 ? 21.054 5.571 -9.700 1.00 83.69 125 ALA A N 1
ATOM 996 C CA . ALA A 1 125 ? 20.285 4.339 -9.837 1.00 83.69 125 ALA A CA 1
ATOM 997 C C . ALA A 1 125 ? 19.039 4.528 -10.716 1.00 83.69 125 ALA A C 1
ATOM 999 O O . ALA A 1 125 ? 18.529 5.638 -10.860 1.00 83.69 125 ALA A O 1
ATOM 1000 N N . ALA A 1 126 ? 18.512 3.424 -11.252 1.00 94.25 126 ALA A N 1
ATOM 1001 C CA . ALA A 1 126 ? 17.302 3.448 -12.064 1.00 94.25 126 ALA A CA 1
ATOM 1002 C C . ALA A 1 126 ? 16.120 4.089 -11.313 1.00 94.25 126 ALA A C 1
ATOM 1004 O O . ALA A 1 126 ? 15.924 3.900 -10.102 1.00 94.25 126 ALA A O 1
ATOM 1005 N N . VAL A 1 127 ? 15.321 4.846 -12.062 1.00 97.69 127 VAL A N 1
ATOM 1006 C CA . VAL A 1 127 ? 14.080 5.458 -11.590 1.00 97.69 127 VAL A CA 1
ATOM 1007 C C . VAL A 1 127 ? 12.933 4.871 -12.388 1.00 97.69 127 VAL A C 1
ATOM 1009 O O . VAL A 1 127 ? 12.990 4.810 -13.609 1.00 97.69 127 VAL A O 1
ATOM 1012 N N . PHE A 1 128 ? 11.876 4.465 -11.698 1.00 98.50 128 PHE A N 1
ATOM 1013 C CA . PHE A 1 128 ? 10.694 3.883 -12.316 1.00 98.50 128 PHE A CA 1
ATOM 1014 C C . PHE A 1 128 ? 9.461 4.733 -12.061 1.00 98.50 128 PHE A C 1
ATOM 1016 O O . PHE A 1 128 ? 9.322 5.373 -11.013 1.00 98.50 128 PHE A O 1
ATOM 1023 N N . SER A 1 129 ? 8.544 4.693 -13.014 1.00 98.62 129 SER A N 1
ATOM 1024 C CA . SER A 1 129 ? 7.291 5.426 -13.008 1.00 98.62 129 SER A CA 1
ATOM 1025 C C . SER A 1 129 ? 6.126 4.469 -13.235 1.00 98.62 129 SER A C 1
ATOM 1027 O O . SER A 1 129 ? 6.194 3.578 -14.080 1.00 98.62 129 SER A O 1
ATOM 1029 N N . GLN A 1 130 ? 5.060 4.657 -12.464 1.00 98.69 130 GLN A N 1
ATOM 1030 C CA . GLN A 1 130 ? 3.794 3.931 -12.576 1.00 98.69 130 GLN A CA 1
ATOM 1031 C C . GLN A 1 130 ? 2.629 4.923 -12.436 1.00 98.69 130 GLN A C 1
ATOM 1033 O O . GLN A 1 130 ? 2.781 5.935 -11.735 1.00 98.69 130 GLN A O 1
ATOM 1038 N N . PRO A 1 131 ? 1.445 4.643 -13.008 1.00 98.38 131 PRO A N 1
ATOM 1039 C CA . PRO A 1 131 ? 0.263 5.455 -12.754 1.00 98.38 131 PRO A CA 1
ATOM 1040 C C . PRO A 1 131 ? -0.121 5.408 -11.273 1.00 98.38 131 PRO A C 1
ATOM 1042 O O . PRO A 1 131 ? -0.079 4.365 -10.611 1.00 98.38 131 PRO A O 1
ATOM 1045 N N . LYS A 1 132 ? -0.537 6.552 -10.728 1.00 97.88 132 LYS A N 1
ATOM 1046 C CA . LYS A 1 132 ? -1.141 6.596 -9.401 1.00 97.88 132 LYS A CA 1
ATOM 1047 C C . LYS A 1 132 ? -2.625 6.253 -9.510 1.00 97.88 132 LYS A C 1
ATOM 1049 O O . LYS A 1 132 ? -3.430 7.046 -9.986 1.00 97.88 132 LYS A O 1
ATOM 1054 N N . LEU A 1 133 ? -2.981 5.087 -8.991 1.00 97.44 133 LEU A N 1
ATOM 1055 C CA . LEU A 1 133 ? -4.361 4.612 -8.936 1.00 97.44 133 LEU A CA 1
ATOM 1056 C C . LEU A 1 133 ? -5.130 5.271 -7.777 1.00 97.44 133 LEU A C 1
ATOM 1058 O O . LEU A 1 133 ? -4.561 5.470 -6.694 1.00 97.44 133 LEU A O 1
ATOM 1062 N N . ASP A 1 134 ? -6.418 5.549 -7.997 1.00 95.25 134 ASP A N 1
ATOM 1063 C CA . ASP A 1 134 ? -7.362 6.006 -6.967 1.00 95.25 134 ASP A CA 1
ATOM 1064 C C . ASP A 1 134 ? -8.308 4.860 -6.580 1.00 95.25 134 ASP A C 1
ATOM 1066 O O . ASP A 1 134 ? -9.408 4.704 -7.109 1.00 95.25 134 ASP A O 1
ATOM 1070 N N . GLY A 1 135 ? -7.825 3.972 -5.711 1.00 96.50 135 GLY A N 1
ATOM 1071 C CA . GLY A 1 135 ? -8.536 2.765 -5.300 1.00 96.50 135 GLY A CA 1
ATOM 1072 C C . GLY A 1 135 ? -8.394 2.469 -3.808 1.00 96.50 135 GLY A C 1
ATOM 1073 O O . GLY A 1 135 ? -8.207 3.357 -2.968 1.00 96.50 135 GLY A O 1
ATOM 1074 N N . ILE A 1 136 ? -8.531 1.192 -3.447 1.00 97.94 136 ILE A N 1
ATOM 1075 C CA . ILE A 1 136 ? -8.289 0.728 -2.080 1.00 97.94 136 ILE A CA 1
ATOM 1076 C C . ILE A 1 136 ? -7.068 -0.185 -2.036 1.00 97.94 136 ILE A C 1
ATOM 1078 O O . ILE A 1 136 ? -7.143 -1.347 -2.427 1.00 97.94 136 ILE A O 1
ATOM 1082 N N . ARG A 1 137 ? -5.970 0.312 -1.460 1.00 98.38 137 ARG A N 1
ATOM 1083 C CA . ARG A 1 137 ? -4.756 -0.480 -1.247 1.00 98.38 137 ARG A CA 1
ATOM 1084 C C . ARG A 1 137 ? -5.040 -1.821 -0.585 1.00 98.38 137 ARG A C 1
ATOM 1086 O O . ARG A 1 137 ? -5.642 -1.870 0.499 1.00 98.38 137 ARG A O 1
ATOM 1093 N N . CYS A 1 138 ? -4.517 -2.870 -1.200 1.00 98.62 138 CYS A N 1
ATOM 1094 C CA . CYS A 1 138 ? -4.662 -4.247 -0.778 1.00 98.62 138 CYS A CA 1
ATOM 1095 C C . CYS A 1 138 ? -3.291 -4.918 -0.706 1.00 98.62 138 CYS A C 1
ATOM 1097 O O . CYS A 1 138 ? -2.472 -4.787 -1.609 1.00 98.62 138 CYS A O 1
ATOM 1099 N N . ILE A 1 139 ? -3.065 -5.625 0.397 1.00 98.69 139 ILE A N 1
ATOM 1100 C CA . ILE A 1 139 ? -1.964 -6.561 0.576 1.00 98.69 139 ILE A CA 1
ATOM 1101 C C . ILE A 1 139 ? -2.559 -7.952 0.459 1.00 98.69 139 ILE A C 1
ATOM 1103 O O . ILE A 1 139 ? -3.388 -8.327 1.291 1.00 98.69 139 ILE A O 1
ATOM 1107 N N . ALA A 1 140 ? -2.161 -8.688 -0.571 1.00 98.69 140 ALA A N 1
ATOM 1108 C CA . ALA A 1 140 ? -2.567 -10.072 -0.751 1.00 98.69 140 ALA A CA 1
ATOM 1109 C C . ALA A 1 140 ? -1.464 -10.996 -0.229 1.00 98.69 140 ALA A C 1
ATOM 1111 O O . ALA A 1 140 ? -0.292 -10.862 -0.588 1.00 98.69 140 ALA A O 1
ATOM 1112 N N . MET A 1 141 ? -1.856 -11.923 0.634 1.00 97.81 141 MET A N 1
ATOM 1113 C CA . MET A 1 141 ? -1.025 -13.005 1.157 1.00 97.81 141 MET A CA 1
ATOM 1114 C C . MET A 1 141 ? -1.828 -14.301 1.052 1.00 97.81 141 MET A C 1
ATOM 1116 O O . MET A 1 141 ? -3.035 -14.270 0.794 1.00 97.81 141 MET A O 1
ATOM 1120 N N . ARG A 1 142 ? -1.188 -15.443 1.307 1.00 95.25 142 ARG A N 1
ATOM 1121 C CA . ARG A 1 142 ? -1.860 -16.748 1.272 1.00 95.25 142 ARG A CA 1
ATOM 1122 C C . ARG A 1 142 ? -3.129 -16.779 2.130 1.00 95.25 142 ARG A C 1
ATOM 1124 O O . ARG A 1 142 ? -4.115 -17.392 1.738 1.00 95.25 142 ARG A O 1
ATOM 1131 N N . GLU A 1 143 ? -3.120 -16.102 3.275 1.00 92.56 143 GLU A N 1
ATOM 1132 C CA . GLU A 1 143 ? -4.235 -16.062 4.226 1.00 92.56 143 GLU A CA 1
ATOM 1133 C C . GLU A 1 143 ? -5.415 -15.189 3.776 1.00 92.56 143 GLU A C 1
ATOM 1135 O O . GLU A 1 143 ? -6.467 -15.232 4.415 1.00 92.56 143 GLU A O 1
ATOM 1140 N N . GLY A 1 144 ? -5.253 -14.367 2.734 1.00 96.56 144 GLY A N 1
ATOM 1141 C CA . GLY A 1 144 ? -6.316 -13.513 2.215 1.00 96.56 144 GLY A CA 1
ATOM 1142 C C . GLY A 1 144 ? -5.862 -12.112 1.812 1.00 96.56 144 GLY A C 1
ATOM 1143 O O . GLY A 1 144 ? -4.686 -11.833 1.567 1.00 96.56 144 GLY A O 1
ATOM 1144 N N . LEU A 1 145 ? -6.840 -11.208 1.765 1.00 98.50 145 LEU A N 1
ATOM 1145 C CA . LEU A 1 145 ? -6.681 -9.820 1.341 1.00 98.50 145 LEU A CA 1
ATOM 1146 C C . LEU A 1 145 ? -6.773 -8.884 2.541 1.00 98.50 145 LEU A C 1
ATOM 1148 O O . LEU A 1 145 ? -7.680 -8.996 3.370 1.00 98.50 145 LEU A O 1
ATOM 1152 N N . PHE A 1 146 ? -5.860 -7.922 2.627 1.00 97.69 146 PHE A N 1
ATOM 1153 C CA . PHE A 1 146 ? -5.747 -7.044 3.783 1.00 97.69 146 PHE A CA 1
ATOM 1154 C C . PHE A 1 146 ? -5.622 -5.580 3.379 1.00 97.69 146 PHE A C 1
ATOM 1156 O O . PHE A 1 146 ? -4.873 -5.201 2.488 1.00 97.69 146 PHE A O 1
ATOM 1163 N N . THR A 1 147 ? -6.321 -4.713 4.103 1.00 95.94 147 THR A N 1
ATOM 1164 C CA . THR A 1 147 ? -6.130 -3.261 4.001 1.00 95.94 147 THR A CA 1
ATOM 1165 C C . THR A 1 147 ? -4.724 -2.855 4.451 1.00 95.94 147 THR A C 1
ATOM 1167 O O . THR A 1 147 ? -4.071 -3.558 5.221 1.00 95.94 147 THR A O 1
ATOM 1170 N N . ARG A 1 148 ? -4.331 -1.611 4.149 1.00 92.19 148 ARG A N 1
ATOM 1171 C CA . ARG A 1 148 ? -3.116 -0.959 4.689 1.00 92.19 148 ARG A CA 1
ATOM 1172 C C . ARG A 1 148 ? -2.933 -1.076 6.214 1.00 92.19 148 ARG A C 1
ATOM 1174 O O . ARG A 1 148 ? -1.822 -0.953 6.713 1.00 92.19 148 ARG A O 1
ATOM 1181 N N . SER A 1 149 ? -4.023 -1.226 6.970 1.00 89.31 149 SER A N 1
ATOM 1182 C CA . SER A 1 149 ? -4.006 -1.369 8.436 1.00 89.31 149 SER A CA 1
ATOM 1183 C C . SER A 1 149 ? -4.131 -2.817 8.925 1.00 89.31 149 SER A C 1
ATOM 1185 O O . SER A 1 149 ? -4.442 -3.028 10.095 1.00 89.31 149 SER A O 1
ATOM 1187 N N . GLY A 1 150 ? -3.982 -3.803 8.038 1.00 89.88 150 GLY A N 1
ATOM 1188 C CA . GLY A 1 150 ? -4.064 -5.224 8.377 1.00 89.88 150 GLY A CA 1
ATOM 1189 C C . GLY A 1 150 ? -5.474 -5.741 8.643 1.00 89.88 150 GLY A C 1
ATOM 1190 O O . GLY A 1 150 ? -5.633 -6.825 9.194 1.00 89.88 150 GLY A O 1
ATOM 1191 N N . LYS A 1 151 ? -6.515 -4.971 8.304 1.00 91.44 151 LYS A N 1
ATOM 1192 C CA . LYS A 1 151 ? -7.901 -5.456 8.401 1.00 91.44 151 LYS A CA 1
ATOM 1193 C C . LYS A 1 151 ? -8.221 -6.345 7.202 1.00 91.44 151 LYS A C 1
ATOM 1195 O O . LYS A 1 151 ? -7.935 -5.881 6.098 1.00 91.44 151 LYS A O 1
ATOM 1200 N N . PRO A 1 152 ? -8.838 -7.521 7.401 1.00 94.69 152 PRO A N 1
ATOM 1201 C CA . PRO A 1 152 ? -9.298 -8.361 6.303 1.00 94.69 152 PRO A CA 1
ATOM 1202 C C . PRO A 1 152 ? -10.261 -7.621 5.371 1.00 94.69 152 PRO A C 1
ATOM 1204 O O . PRO A 1 152 ? -11.081 -6.817 5.828 1.00 94.69 152 PRO A O 1
ATOM 1207 N N . ILE A 1 153 ? -10.158 -7.913 4.080 1.00 97.25 153 ILE A N 1
ATOM 1208 C CA . ILE A 1 153 ? -11.076 -7.495 3.024 1.00 97.25 153 ILE A CA 1
ATOM 1209 C C . ILE A 1 153 ? -11.789 -8.759 2.545 1.00 97.25 153 ILE A C 1
ATOM 1211 O O . ILE A 1 153 ? -11.170 -9.629 1.946 1.00 97.25 153 ILE A O 1
ATOM 1215 N N . THR A 1 154 ? -13.085 -8.870 2.829 1.00 96.50 154 THR A N 1
ATOM 1216 C CA . THR A 1 154 ? -13.882 -10.075 2.529 1.00 96.50 154 THR A CA 1
ATOM 1217 C C . THR A 1 154 ? -14.894 -9.864 1.405 1.00 96.50 154 THR A C 1
ATOM 1219 O O . THR A 1 154 ? -15.585 -10.797 1.024 1.00 96.50 154 THR A O 1
ATOM 1222 N N . ALA A 1 155 ? -15.022 -8.636 0.897 1.00 97.38 155 ALA A N 1
ATOM 1223 C CA . ALA A 1 155 ? -16.072 -8.263 -0.050 1.00 97.38 155 ALA A CA 1
ATOM 1224 C C . ALA A 1 155 ? -15.753 -8.605 -1.517 1.00 97.38 155 ALA A C 1
ATOM 1226 O O . ALA A 1 155 ? -16.626 -8.477 -2.369 1.00 97.38 155 ALA A O 1
ATOM 1227 N N . VAL A 1 156 ? -14.515 -9.013 -1.807 1.00 97.88 156 VAL A N 1
ATOM 1228 C CA . VAL A 1 156 ? -14.010 -9.311 -3.160 1.00 97.88 156 VAL A CA 1
ATOM 1229 C C . VAL A 1 156 ? -13.238 -10.643 -3.182 1.00 97.88 156 VAL A C 1
ATOM 1231 O O . VAL A 1 156 ? -12.046 -10.664 -3.490 1.00 97.88 156 VAL A O 1
ATOM 1234 N N . PRO A 1 157 ? -13.874 -11.762 -2.783 1.00 97.25 157 PRO A N 1
ATOM 1235 C CA . PRO A 1 157 ? -13.197 -13.054 -2.646 1.00 97.25 157 PRO A CA 1
ATOM 1236 C C . PRO A 1 157 ? -12.635 -13.576 -3.974 1.00 97.25 157 PRO A C 1
ATOM 1238 O O . PRO A 1 157 ? -11.582 -14.204 -3.967 1.00 97.25 157 PRO A O 1
ATOM 1241 N N . HIS A 1 158 ? -13.243 -13.207 -5.108 1.00 97.75 158 HIS A N 1
ATOM 1242 C CA . HIS A 1 158 ? -12.795 -13.585 -6.453 1.00 97.75 158 HIS A CA 1
ATOM 1243 C C . HIS A 1 158 ? -11.342 -13.187 -6.752 1.00 97.75 158 HIS A C 1
ATOM 1245 O O . HIS A 1 158 ? -10.683 -13.843 -7.551 1.00 97.75 158 HIS A O 1
ATOM 1251 N N . ILE A 1 159 ? -10.829 -12.127 -6.113 1.00 98.44 159 ILE A N 1
ATOM 1252 C CA . ILE A 1 159 ? -9.418 -11.729 -6.220 1.00 98.44 159 ILE A CA 1
ATOM 1253 C C . ILE A 1 159 ? -8.506 -12.746 -5.534 1.00 98.44 159 ILE A C 1
ATOM 1255 O O . ILE A 1 159 ? -7.453 -13.086 -6.065 1.00 98.44 159 ILE A O 1
ATOM 1259 N N . HIS A 1 160 ? -8.879 -13.198 -4.335 1.00 98.00 160 HIS A N 1
ATOM 1260 C CA . HIS A 1 160 ? -8.083 -14.175 -3.593 1.00 98.00 160 HIS A CA 1
ATOM 1261 C C . HIS A 1 160 ? -8.155 -15.548 -4.257 1.00 98.00 160 HIS A C 1
ATOM 1263 O O . HIS A 1 160 ? -7.107 -16.149 -4.453 1.00 98.00 160 HIS A O 1
ATOM 1269 N N . GLU A 1 161 ? -9.345 -15.956 -4.709 1.00 96.94 161 GLU A N 1
ATOM 1270 C CA . GLU A 1 161 ? -9.570 -17.164 -5.516 1.00 96.94 161 GLU A CA 1
ATOM 1271 C C . GLU A 1 161 ? -8.675 -17.172 -6.770 1.00 96.94 161 GLU A C 1
ATOM 1273 O O . GLU A 1 161 ? -7.980 -18.147 -7.038 1.00 96.94 161 GLU A O 1
ATOM 1278 N N . ALA A 1 162 ? -8.599 -16.053 -7.503 1.00 97.69 162 ALA A N 1
ATOM 1279 C CA . ALA A 1 162 ? -7.724 -15.928 -8.672 1.00 97.69 162 ALA A CA 1
ATOM 1280 C C . ALA A 1 162 ? -6.220 -16.034 -8.337 1.00 97.69 162 ALA A C 1
ATOM 1282 O O . ALA A 1 162 ? -5.420 -16.397 -9.198 1.00 97.69 162 ALA A O 1
ATOM 1283 N N . LEU A 1 163 ? -5.823 -15.724 -7.098 1.00 98.19 163 LEU A N 1
ATOM 1284 C CA . LEU A 1 163 ? -4.443 -15.818 -6.613 1.00 98.19 163 LEU A CA 1
ATOM 1285 C C . LEU A 1 163 ? -4.117 -17.164 -5.949 1.00 98.19 163 LEU A C 1
ATOM 1287 O O . LEU A 1 163 ? -2.959 -17.379 -5.584 1.00 98.19 163 LEU A O 1
ATOM 1291 N N . GLU A 1 164 ? -5.076 -18.078 -5.781 1.00 95.25 164 GLU A N 1
ATOM 1292 C CA . GLU A 1 164 ? -4.822 -19.378 -5.144 1.00 95.25 164 GLU A CA 1
ATOM 1293 C C . GLU A 1 164 ? -3.682 -20.155 -5.827 1.00 95.25 164 GLU A C 1
ATOM 1295 O O . GLU A 1 164 ? -2.734 -20.510 -5.118 1.00 95.25 164 GLU A O 1
ATOM 1300 N N . PRO A 1 165 ? -3.644 -20.313 -7.172 1.00 95.31 165 PRO A N 1
ATOM 1301 C CA . PRO A 1 165 ? -2.538 -21.005 -7.843 1.00 95.31 165 PRO A CA 1
ATOM 1302 C C . PRO A 1 165 ? -1.178 -20.338 -7.593 1.00 95.31 165 PRO A C 1
ATOM 1304 O O . PRO A 1 165 ? -0.147 -21.002 -7.474 1.00 95.31 165 PRO A O 1
ATOM 1307 N N . PHE A 1 166 ? -1.166 -19.009 -7.463 1.00 97.31 166 PHE A N 1
ATOM 1308 C CA . PHE A 1 166 ? 0.043 -18.258 -7.147 1.00 97.31 166 PHE A CA 1
ATOM 1309 C C . PHE A 1 166 ? 0.546 -18.568 -5.732 1.00 97.31 166 PHE A C 1
ATOM 1311 O O . PHE A 1 166 ? 1.741 -18.804 -5.547 1.00 97.31 166 PHE A O 1
ATOM 1318 N N . PHE A 1 167 ? -0.338 -18.615 -4.732 1.00 97.00 167 PHE A N 1
ATOM 1319 C CA . PHE A 1 167 ? 0.045 -18.906 -3.346 1.00 97.00 167 PHE A CA 1
ATOM 1320 C C . PHE A 1 167 ? 0.287 -20.393 -3.061 1.00 97.00 167 PHE A C 1
ATOM 1322 O O . PHE A 1 167 ? 0.988 -20.713 -2.100 1.00 97.00 167 PHE A O 1
ATOM 1329 N N . GLU A 1 168 ? -0.236 -21.305 -3.879 1.00 95.38 168 GLU A N 1
ATOM 1330 C CA . GLU A 1 168 ? 0.162 -22.716 -3.842 1.00 95.38 168 GLU A CA 1
ATOM 1331 C C . GLU A 1 168 ? 1.648 -22.875 -4.168 1.00 95.38 168 GLU A C 1
ATOM 1333 O O . GLU A 1 168 ? 2.373 -23.585 -3.465 1.00 95.38 168 GLU A O 1
ATOM 1338 N N . VAL A 1 169 ? 2.118 -22.160 -5.194 1.00 96.38 169 VAL A N 1
ATOM 1339 C CA . VAL A 1 169 ? 3.524 -22.183 -5.599 1.00 96.38 169 VAL A CA 1
ATOM 1340 C C . VAL A 1 169 ? 4.373 -21.302 -4.687 1.00 96.38 169 VAL A C 1
ATOM 1342 O O . VAL A 1 169 ? 5.450 -21.729 -4.278 1.00 96.38 169 VAL A O 1
ATOM 1345 N N . TYR A 1 170 ? 3.910 -20.107 -4.318 1.00 96.06 170 TYR A N 1
ATOM 1346 C CA . TYR A 1 170 ? 4.655 -19.134 -3.512 1.00 96.06 170 TYR A CA 1
ATOM 1347 C C . TYR A 1 170 ? 3.946 -18.836 -2.178 1.00 96.06 170 TYR A C 1
ATOM 1349 O O . TYR A 1 170 ? 3.431 -17.736 -1.969 1.00 96.06 170 TYR A O 1
ATOM 1357 N N . PRO A 1 171 ? 3.944 -19.775 -1.215 1.00 93.06 171 PRO A N 1
ATOM 1358 C CA . PRO A 1 171 ? 3.114 -19.679 -0.009 1.00 93.06 171 PRO A CA 1
ATOM 1359 C C . PRO A 1 171 ? 3.508 -18.559 0.957 1.00 93.06 171 PRO A C 1
ATOM 1361 O O . PRO A 1 171 ? 2.706 -18.194 1.810 1.00 93.06 171 PRO A O 1
ATOM 1364 N N . ASN A 1 172 ? 4.729 -18.031 0.842 1.00 91.88 172 ASN A N 1
ATOM 1365 C CA . ASN A 1 172 ? 5.224 -16.920 1.659 1.00 91.88 172 ASN A CA 1
ATOM 1366 C C . ASN A 1 172 ? 5.157 -15.575 0.924 1.00 91.88 172 ASN A C 1
ATOM 1368 O O . ASN A 1 172 ? 5.651 -14.573 1.445 1.00 91.88 172 ASN A O 1
ATOM 1372 N N . ALA A 1 173 ? 4.629 -15.554 -0.303 1.00 97.38 173 ALA A N 1
ATOM 1373 C CA . ALA A 1 173 ? 4.604 -14.339 -1.086 1.00 97.38 173 ALA A CA 1
ATOM 1374 C C . ALA A 1 173 ? 3.697 -13.285 -0.448 1.00 97.38 173 ALA A C 1
ATOM 1376 O O . ALA A 1 173 ? 2.680 -13.579 0.179 1.00 97.38 173 ALA A O 1
ATOM 1377 N N . THR A 1 174 ? 4.086 -12.034 -0.633 1.00 98.38 174 THR A N 1
ATOM 1378 C CA . THR A 1 174 ? 3.294 -10.862 -0.290 1.00 98.38 174 THR A CA 1
ATOM 1379 C C . THR A 1 174 ? 3.212 -10.013 -1.543 1.00 98.38 174 THR A C 1
ATOM 1381 O O . THR A 1 174 ? 4.246 -9.623 -2.080 1.00 98.38 174 THR A O 1
ATOM 1384 N N . LEU A 1 175 ? 1.996 -9.740 -2.007 1.00 98.81 175 LEU A N 1
ATOM 1385 C CA . LEU A 1 175 ? 1.736 -8.849 -3.133 1.00 98.81 175 LEU A CA 1
ATOM 1386 C C . LEU A 1 175 ? 1.160 -7.542 -2.603 1.00 98.81 175 LEU A C 1
ATOM 1388 O O . LEU A 1 175 ? 0.296 -7.559 -1.723 1.00 98.81 175 LEU A O 1
ATOM 1392 N N . ASP A 1 176 ? 1.616 -6.422 -3.151 1.00 98.81 176 ASP A N 1
ATOM 1393 C CA . ASP A 1 176 ? 1.161 -5.083 -2.790 1.00 98.81 176 ASP A CA 1
ATOM 1394 C C . ASP A 1 176 ? 0.581 -4.395 -4.026 1.00 98.81 176 ASP A C 1
ATOM 1396 O O . ASP A 1 176 ? 1.231 -4.280 -5.070 1.00 98.81 176 ASP A O 1
ATOM 1400 N N . GLY A 1 177 ? -0.670 -3.970 -3.906 1.00 98.62 177 GLY A N 1
ATOM 1401 C CA . GLY A 1 177 ? -1.437 -3.450 -5.023 1.00 98.62 177 GLY A CA 1
ATOM 1402 C C . GLY A 1 177 ? -2.616 -2.589 -4.588 1.00 98.62 17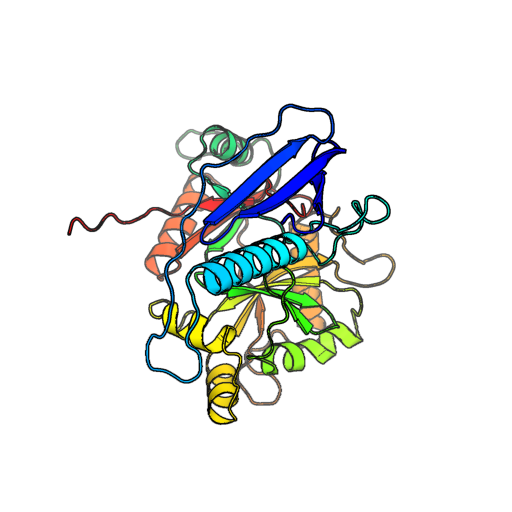7 GLY A C 1
ATOM 1403 O O . GLY A 1 177 ? -2.772 -2.224 -3.418 1.00 98.62 177 GLY A O 1
ATOM 1404 N N . GLU A 1 178 ? -3.483 -2.284 -5.541 1.00 98.75 178 GLU A N 1
ATOM 1405 C CA . GLU A 1 178 ? -4.691 -1.487 -5.357 1.00 98.75 178 GLU A CA 1
ATOM 1406 C C . GLU A 1 178 ? -5.913 -2.253 -5.877 1.00 98.75 178 GLU A C 1
ATOM 1408 O O . GLU A 1 178 ? -5.903 -2.780 -6.987 1.00 98.75 178 GLU A O 1
ATOM 1413 N N . LEU A 1 179 ? -6.988 -2.307 -5.091 1.00 98.69 179 LEU A N 1
ATOM 1414 C CA . LEU A 1 179 ? -8.299 -2.713 -5.591 1.00 98.69 179 LEU A CA 1
ATOM 1415 C C . LEU A 1 179 ? -8.905 -1.528 -6.336 1.00 98.69 179 LEU A C 1
ATOM 1417 O O . LEU A 1 179 ? -9.222 -0.503 -5.726 1.00 98.69 179 LEU A O 1
ATOM 1421 N N . TYR A 1 180 ? -9.008 -1.667 -7.650 1.00 98.06 180 TYR A N 1
ATOM 1422 C CA . TYR A 1 180 ? -9.278 -0.583 -8.585 1.00 98.06 180 TYR A CA 1
ATOM 1423 C C . TYR A 1 180 ? -9.938 -1.139 -9.851 1.00 98.06 180 TYR A C 1
ATOM 1425 O O . TYR A 1 180 ? -9.939 -2.346 -10.079 1.00 98.06 180 TYR A O 1
ATOM 1433 N N . ASN A 1 181 ? -10.513 -0.268 -10.674 1.00 96.19 181 ASN A N 1
ATOM 1434 C CA . ASN A 1 181 ? -10.830 -0.573 -12.064 1.00 96.19 181 ASN A CA 1
ATOM 1435 C C . ASN A 1 181 ? -10.875 0.739 -12.846 1.00 96.19 181 ASN A C 1
ATOM 1437 O O . ASN A 1 181 ? -11.693 1.610 -12.550 1.00 96.19 181 ASN A O 1
ATOM 1441 N N . HIS A 1 182 ? -10.011 0.865 -13.852 1.00 95.62 182 HIS A N 1
ATOM 1442 C CA . HIS A 1 182 ? -9.857 2.102 -14.613 1.00 95.62 182 HIS A CA 1
ATOM 1443 C C . HIS A 1 182 ? -11.121 2.505 -15.384 1.00 95.62 182 HIS A C 1
ATOM 1445 O O . HIS A 1 182 ? -11.379 3.691 -15.566 1.00 95.62 182 HIS A O 1
ATOM 1451 N N . ALA A 1 183 ? -11.970 1.543 -15.760 1.00 94.19 183 ALA A N 1
ATOM 1452 C CA . ALA A 1 183 ? -13.267 1.837 -16.372 1.00 94.19 183 ALA A CA 1
ATOM 1453 C C . ALA A 1 183 ? -14.224 2.597 -15.428 1.00 94.19 183 ALA A C 1
ATOM 1455 O O . ALA A 1 183 ? -15.208 3.168 -15.886 1.00 94.19 183 ALA A O 1
ATOM 1456 N N . TYR A 1 184 ? -13.934 2.613 -14.122 1.00 92.12 184 TYR A N 1
ATOM 1457 C CA . TYR A 1 184 ? -14.697 3.298 -13.076 1.00 92.12 184 TYR A CA 1
ATOM 1458 C C . TYR A 1 184 ? -13.852 4.348 -12.339 1.00 92.12 184 TYR A C 1
ATOM 1460 O O . TYR A 1 184 ? -14.112 4.641 -11.173 1.00 92.12 184 TYR A O 1
ATOM 1468 N N . LYS A 1 185 ? -12.832 4.907 -13.004 1.00 91.88 185 LYS A N 1
ATOM 1469 C CA . LYS A 1 185 ? -11.924 5.918 -12.434 1.00 91.88 185 LYS A CA 1
ATOM 1470 C C . LYS A 1 185 ? -12.641 7.149 -11.865 1.00 91.88 185 LYS A C 1
ATOM 1472 O O . LYS A 1 185 ? -12.191 7.680 -10.858 1.00 91.88 185 LYS A O 1
ATOM 1477 N N . ASP A 1 186 ? -13.791 7.515 -12.431 1.00 90.75 186 ASP A N 1
ATOM 1478 C CA . ASP A 1 186 ? -14.606 8.652 -11.980 1.00 90.75 186 ASP A CA 1
ATOM 1479 C C . ASP A 1 186 ? -15.581 8.299 -10.833 1.00 90.75 186 ASP A C 1
ATOM 1481 O O . ASP A 1 186 ? -16.271 9.172 -10.308 1.00 90.75 186 ASP A O 1
ATOM 1485 N N . ASP A 1 187 ? -15.654 7.027 -10.409 1.00 92.69 187 ASP A N 1
ATOM 1486 C CA . ASP A 1 187 ? -16.570 6.547 -9.361 1.00 92.69 187 ASP A CA 1
ATOM 1487 C C . ASP A 1 187 ? -15.828 5.828 -8.221 1.00 92.69 187 ASP A C 1
ATOM 1489 O O . ASP A 1 187 ? -16.079 4.671 -7.854 1.00 92.69 187 ASP A O 1
ATOM 1493 N N . PHE A 1 188 ? -14.900 6.560 -7.604 1.00 91.38 188 PHE A N 1
ATOM 1494 C CA . PHE A 1 188 ? -14.161 6.096 -6.432 1.00 91.38 188 PHE A CA 1
ATOM 1495 C C . PHE A 1 188 ? -15.084 5.663 -5.275 1.00 91.38 188 PHE A C 1
ATOM 1497 O O . PHE A 1 188 ? -14.806 4.695 -4.558 1.00 91.38 188 PHE A O 1
ATOM 1504 N N . ASN A 1 189 ? -16.224 6.342 -5.102 1.00 92.88 189 ASN A N 1
ATOM 1505 C CA . ASN A 1 189 ? -17.195 6.017 -4.057 1.00 92.88 189 ASN A CA 1
ATOM 1506 C C . ASN A 1 189 ? -17.797 4.622 -4.248 1.00 92.88 189 ASN A C 1
ATOM 1508 O O . ASN A 1 189 ? -17.966 3.890 -3.265 1.00 92.88 189 ASN A O 1
ATOM 1512 N N . LYS A 1 190 ? -18.072 4.218 -5.492 1.00 94.00 190 LYS A N 1
ATOM 1513 C CA . LYS A 1 190 ? -18.529 2.863 -5.793 1.00 94.00 190 LYS A CA 1
ATOM 1514 C C . LYS A 1 190 ? -17.457 1.816 -5.520 1.00 94.00 190 LYS A C 1
ATOM 1516 O O . LYS A 1 190 ? -17.770 0.799 -4.900 1.00 94.00 190 LYS A O 1
ATOM 1521 N N . ILE A 1 191 ? -16.194 2.078 -5.864 1.00 94.62 191 ILE A N 1
ATOM 1522 C CA . ILE A 1 191 ? -15.074 1.186 -5.507 1.00 94.62 191 ILE A CA 1
ATOM 1523 C C . ILE A 1 191 ? -15.008 1.002 -3.983 1.00 94.62 191 ILE A C 1
ATOM 1525 O O . ILE A 1 191 ? -14.958 -0.127 -3.488 1.00 94.62 191 ILE A O 1
ATOM 1529 N N . ILE A 1 192 ? -15.090 2.095 -3.213 1.00 94.56 192 ILE A N 1
ATOM 1530 C CA . ILE A 1 192 ? -15.133 2.029 -1.745 1.00 94.56 192 ILE A CA 1
ATOM 1531 C C . ILE A 1 192 ? -16.309 1.173 -1.264 1.00 94.56 192 ILE A C 1
ATOM 1533 O O . ILE A 1 192 ? -16.121 0.334 -0.375 1.00 94.56 192 ILE A O 1
ATOM 1537 N N . HIS A 1 193 ? -17.509 1.395 -1.812 1.00 94.31 193 HIS A N 1
ATOM 1538 C CA . HIS A 1 193 ? -18.712 0.654 -1.435 1.00 94.31 193 HIS A CA 1
ATOM 1539 C C . HIS A 1 193 ? -18.530 -0.849 -1.656 1.00 94.31 193 HIS A C 1
ATOM 1541 O O . HIS A 1 193 ? -18.804 -1.636 -0.747 1.00 94.31 193 HIS A O 1
ATOM 1547 N N . LEU A 1 194 ? -18.025 -1.238 -2.829 1.00 95.69 194 LEU A N 1
ATOM 1548 C CA . LEU A 1 194 ? -17.808 -2.633 -3.199 1.00 95.69 194 LEU A CA 1
ATOM 1549 C C . LEU A 1 194 ? -16.769 -3.310 -2.305 1.00 95.69 194 LEU A C 1
ATOM 1551 O O . LEU A 1 194 ? -17.018 -4.402 -1.804 1.00 95.69 194 LEU A O 1
ATOM 1555 N N . VAL A 1 195 ? -15.655 -2.638 -2.014 1.00 95.81 195 VAL A N 1
ATOM 1556 C CA . VAL A 1 195 ? -14.535 -3.235 -1.272 1.00 95.81 195 VAL A CA 1
ATOM 1557 C C . VAL A 1 195 ? -14.758 -3.267 0.247 1.00 95.81 195 VAL A C 1
ATOM 1559 O O . VAL A 1 195 ? -14.269 -4.172 0.925 1.00 95.81 195 VAL A O 1
ATOM 1562 N N . ARG A 1 196 ? -15.460 -2.284 0.830 1.00 93.38 196 ARG A N 1
ATOM 1563 C CA . ARG A 1 196 ? -15.546 -2.124 2.301 1.00 93.38 196 ARG A CA 1
ATOM 1564 C C . ARG A 1 196 ? -16.843 -2.615 2.940 1.00 93.38 196 ARG A C 1
ATOM 1566 O O . ARG A 1 196 ? -17.001 -2.463 4.156 1.00 93.38 196 ARG A O 1
ATOM 1573 N N . LYS A 1 197 ? -17.779 -3.169 2.170 1.00 91.88 197 LYS A N 1
ATOM 1574 C CA . LYS A 1 197 ? -19.057 -3.641 2.718 1.00 91.88 197 LYS A CA 1
ATOM 1575 C C . LYS A 1 197 ? -18.853 -4.812 3.680 1.00 91.88 197 LYS A C 1
ATOM 1577 O O . LYS A 1 197 ? -18.032 -5.690 3.445 1.00 91.88 197 LYS A O 1
ATOM 1582 N N . GLN A 1 198 ? -19.611 -4.805 4.777 1.00 87.44 198 GLN A N 1
ATOM 1583 C CA . GLN A 1 198 ? -19.554 -5.848 5.811 1.00 87.44 198 GLN A CA 1
ATOM 1584 C C . GLN A 1 198 ? -20.739 -6.815 5.738 1.00 87.44 198 GLN A C 1
ATOM 1586 O O . GLN A 1 198 ? -20.560 -8.016 5.899 1.00 87.44 198 GLN A O 1
ATOM 1591 N N . ASN A 1 199 ? -21.942 -6.301 5.468 1.00 89.56 199 ASN A N 1
ATOM 1592 C CA . ASN A 1 199 ? -23.142 -7.115 5.279 1.00 89.56 199 ASN A CA 1
ATOM 1593 C C . ASN A 1 199 ? -23.231 -7.496 3.801 1.00 89.56 199 ASN A C 1
ATOM 1595 O O . ASN A 1 199 ? -23.845 -6.783 3.003 1.00 89.56 199 ASN A O 1
ATOM 1599 N N . LEU A 1 200 ? -22.506 -8.550 3.441 1.00 93.69 200 LEU A N 1
ATOM 1600 C CA . LEU A 1 200 ? -22.401 -9.029 2.069 1.00 93.69 200 LEU A CA 1
ATOM 1601 C C . LEU A 1 200 ? -23.673 -9.783 1.680 1.00 93.69 200 LEU A C 1
ATOM 1603 O O . LEU A 1 200 ? -24.195 -10.575 2.461 1.00 93.69 200 LEU A O 1
ATOM 1607 N N . THR A 1 201 ? -24.157 -9.506 0.474 1.00 95.56 201 THR A N 1
ATOM 1608 C CA . THR A 1 201 ? -25.218 -10.266 -0.194 1.00 95.56 201 THR A CA 1
ATOM 1609 C C . THR A 1 201 ? -24.631 -10.903 -1.449 1.00 95.56 201 THR A C 1
ATOM 1611 O O . THR A 1 201 ? -23.557 -10.493 -1.902 1.00 95.56 201 THR A O 1
ATOM 1614 N N . GLU A 1 202 ? -25.315 -11.890 -2.019 1.00 96.19 202 GLU A N 1
ATOM 1615 C CA . GLU A 1 202 ? -24.869 -12.536 -3.258 1.00 96.19 202 GLU A CA 1
ATOM 1616 C C . GLU A 1 202 ? -24.766 -11.528 -4.410 1.00 96.19 202 GLU A C 1
ATOM 1618 O O . GLU A 1 202 ? -23.788 -11.538 -5.155 1.00 96.19 202 GLU A O 1
ATOM 1623 N N . GLU A 1 203 ? -25.700 -10.576 -4.491 1.00 95.88 203 GLU A N 1
ATOM 1624 C CA . GLU A 1 203 ? -25.681 -9.512 -5.499 1.00 95.88 203 GLU A CA 1
ATOM 1625 C C . GLU A 1 203 ? -24.455 -8.613 -5.344 1.00 95.88 203 GLU A C 1
ATOM 1627 O O . GLU A 1 203 ? -23.831 -8.232 -6.332 1.00 95.88 203 GLU A O 1
ATOM 1632 N N . HIS A 1 204 ? -24.072 -8.301 -4.102 1.00 95.38 204 HIS A N 1
ATOM 1633 C CA . HIS A 1 204 ? -22.884 -7.493 -3.835 1.00 95.38 204 HIS A CA 1
ATOM 1634 C C . HIS A 1 204 ? -21.601 -8.205 -4.260 1.00 95.38 204 HIS A C 1
ATOM 1636 O O . HIS A 1 204 ? -20.707 -7.580 -4.824 1.00 95.38 204 HIS A O 1
ATOM 1642 N N . LEU A 1 205 ? -21.507 -9.508 -3.986 1.00 96.50 205 LEU A N 1
ATOM 1643 C CA . LEU A 1 205 ? -20.361 -10.321 -4.388 1.00 96.50 205 LEU A CA 1
ATOM 1644 C C . LEU A 1 205 ? -20.283 -10.448 -5.912 1.00 96.50 205 LEU A C 1
ATOM 1646 O O . LEU A 1 205 ? -19.201 -10.312 -6.476 1.00 96.50 205 LEU A O 1
ATOM 1650 N N . ALA A 1 206 ? -21.421 -10.637 -6.583 1.00 95.81 206 ALA A N 1
ATOM 1651 C CA . ALA A 1 206 ? -21.490 -10.683 -8.039 1.00 95.81 206 ALA A CA 1
ATOM 1652 C C . ALA A 1 206 ? -21.085 -9.342 -8.678 1.00 95.81 206 ALA A C 1
ATOM 1654 O O . ALA A 1 206 ? -20.312 -9.322 -9.639 1.00 95.81 206 ALA A O 1
ATOM 1655 N N . GLU A 1 207 ? -21.548 -8.213 -8.129 1.00 95.38 207 GLU A N 1
ATOM 1656 C CA . GLU A 1 207 ? -21.149 -6.883 -8.600 1.00 95.38 207 GLU A CA 1
ATOM 1657 C C . GLU A 1 207 ? -19.655 -6.628 -8.355 1.00 95.38 207 GLU A C 1
ATOM 1659 O O . GLU A 1 207 ? -18.945 -6.184 -9.259 1.00 95.38 207 GLU A O 1
ATOM 1664 N N . GLY A 1 208 ? -19.153 -6.987 -7.168 1.00 95.69 208 GLY A N 1
ATOM 1665 C CA . GLY A 1 208 ? -17.732 -6.930 -6.832 1.00 95.69 208 GLY A CA 1
ATOM 1666 C C . GLY A 1 208 ? -16.871 -7.752 -7.793 1.00 95.69 208 GLY A C 1
ATOM 1667 O O . GLY A 1 208 ? -15.879 -7.230 -8.297 1.00 95.69 208 GLY A O 1
ATOM 1668 N N . LYS A 1 209 ? -17.283 -8.987 -8.109 1.00 95.94 209 LYS A N 1
ATOM 1669 C CA . LYS A 1 209 ? -16.602 -9.881 -9.060 1.00 95.94 209 LYS A CA 1
ATOM 1670 C C . LYS A 1 209 ? -16.530 -9.299 -10.467 1.00 95.94 209 LYS A C 1
ATOM 1672 O O . LYS A 1 209 ? -15.497 -9.392 -11.119 1.00 95.94 209 LYS A O 1
ATOM 1677 N N . LYS A 1 210 ? -17.615 -8.673 -10.925 1.00 94.44 210 LYS A N 1
ATOM 1678 C CA . LYS A 1 210 ? -17.681 -8.046 -12.249 1.00 94.44 210 LYS A CA 1
ATOM 1679 C C . LYS A 1 210 ? -16.810 -6.791 -12.351 1.00 94.44 210 LYS A C 1
ATOM 1681 O O . LYS A 1 210 ? -16.311 -6.482 -13.430 1.00 94.44 210 LYS A O 1
ATOM 1686 N N . MET A 1 211 ? -16.695 -6.031 -11.263 1.00 94.94 211 MET A N 1
ATOM 1687 C CA . MET A 1 211 ? -16.159 -4.672 -11.313 1.00 94.94 211 MET A CA 1
ATOM 1688 C C . MET A 1 211 ? -14.762 -4.518 -10.735 1.00 94.94 211 MET A C 1
ATOM 1690 O O . MET A 1 211 ? -14.008 -3.702 -11.245 1.00 94.94 211 MET A O 1
ATOM 1694 N N . ILE A 1 212 ? -14.406 -5.218 -9.664 1.00 97.94 212 ILE A N 1
ATOM 1695 C CA . ILE A 1 212 ? -13.154 -4.949 -8.957 1.00 97.94 212 ILE A CA 1
ATOM 1696 C C . ILE A 1 212 ? -12.030 -5.806 -9.527 1.00 97.94 212 ILE A C 1
ATOM 1698 O O . ILE A 1 212 ? -12.146 -7.029 -9.590 1.00 97.94 212 ILE A O 1
ATOM 1702 N N . GLN A 1 213 ? -10.928 -5.148 -9.877 1.00 98.25 213 GLN A N 1
ATOM 1703 C CA . GLN A 1 213 ? -9.659 -5.771 -10.231 1.00 98.25 213 GLN A CA 1
ATOM 1704 C C . GLN A 1 213 ? -8.638 -5.516 -9.119 1.00 98.25 213 GLN A C 1
ATOM 1706 O O . GLN A 1 213 ? -8.778 -4.584 -8.321 1.00 98.25 213 GLN A O 1
ATOM 1711 N N . TYR A 1 214 ? -7.589 -6.327 -9.085 1.00 98.75 214 TYR A N 1
ATOM 1712 C CA . TYR A 1 214 ? -6.425 -6.129 -8.241 1.00 98.75 214 TYR A CA 1
ATOM 1713 C C . TYR A 1 214 ? -5.220 -5.757 -9.098 1.00 98.75 214 TYR A C 1
ATOM 1715 O O . TYR A 1 214 ? -4.681 -6.580 -9.833 1.00 98.75 214 TYR A O 1
ATOM 1723 N N . HIS A 1 215 ? -4.835 -4.488 -8.996 1.00 98.69 215 HIS A N 1
ATOM 1724 C CA . HIS A 1 215 ? -3.734 -3.875 -9.726 1.00 98.69 215 HIS A CA 1
ATOM 1725 C C . HIS A 1 215 ? -2.460 -3.956 -8.884 1.00 98.69 215 HIS A C 1
ATOM 1727 O O . HIS A 1 215 ? -2.296 -3.205 -7.922 1.00 98.69 215 HIS A O 1
ATOM 1733 N N . ILE A 1 216 ? -1.584 -4.901 -9.205 1.00 98.81 216 ILE A N 1
ATOM 1734 C CA . ILE A 1 216 ? -0.391 -5.261 -8.436 1.00 98.81 216 ILE A CA 1
ATOM 1735 C C . ILE A 1 216 ? 0.790 -4.431 -8.928 1.00 98.81 216 ILE A C 1
ATOM 1737 O O . ILE A 1 216 ? 1.116 -4.466 -10.110 1.00 98.81 216 ILE A O 1
ATOM 1741 N N . TYR A 1 217 ? 1.450 -3.705 -8.028 1.00 98.50 217 TYR A N 1
ATOM 1742 C CA . TYR A 1 217 ? 2.555 -2.808 -8.387 1.00 98.50 217 TYR A CA 1
ATOM 1743 C C . TYR A 1 217 ? 3.889 -3.142 -7.708 1.00 98.50 217 TYR A C 1
ATOM 1745 O O . TYR A 1 217 ? 4.893 -2.487 -7.996 1.00 98.50 217 TYR A O 1
ATOM 1753 N N . ASP A 1 218 ? 3.907 -4.090 -6.766 1.00 98.69 218 ASP A N 1
ATOM 1754 C CA . ASP A 1 218 ? 5.119 -4.587 -6.106 1.00 98.69 218 ASP A CA 1
ATOM 1755 C C . ASP A 1 218 ? 4.872 -5.987 -5.508 1.00 98.69 218 ASP A C 1
ATOM 1757 O O . ASP A 1 218 ? 3.740 -6.364 -5.190 1.00 98.69 218 ASP A O 1
ATOM 1761 N N . ALA A 1 219 ? 5.950 -6.736 -5.294 1.00 98.12 219 ALA A N 1
ATOM 1762 C CA . ALA A 1 219 ? 5.944 -8.046 -4.651 1.00 98.12 219 ALA A CA 1
ATOM 1763 C C . ALA A 1 219 ? 7.074 -8.116 -3.609 1.00 98.12 219 ALA A C 1
ATOM 1765 O O . ALA A 1 219 ? 8.147 -8.655 -3.890 1.00 98.12 219 ALA A O 1
ATOM 1766 N N . PRO A 1 220 ? 6.873 -7.547 -2.403 1.00 97.88 220 PRO A N 1
ATOM 1767 C CA . PRO A 1 220 ? 7.942 -7.403 -1.410 1.00 97.88 220 PRO A CA 1
ATOM 1768 C C . PRO A 1 220 ? 8.579 -8.718 -0.964 1.00 97.88 220 PRO A C 1
ATOM 1770 O O . PRO A 1 220 ? 9.723 -8.732 -0.520 1.00 97.88 220 PRO A O 1
ATOM 1773 N N . VAL A 1 221 ? 7.833 -9.817 -1.050 1.00 97.69 221 VAL A N 1
ATOM 1774 C CA . VAL A 1 221 ? 8.326 -11.176 -0.824 1.00 97.69 221 VAL A CA 1
ATOM 1775 C C . VAL A 1 221 ? 7.744 -12.042 -1.929 1.00 97.69 221 VAL A C 1
ATOM 1777 O O . VAL A 1 221 ? 6.527 -12.066 -2.094 1.00 97.69 221 VAL A O 1
ATOM 1780 N N . ILE A 1 222 ? 8.580 -12.738 -2.697 1.00 97.25 222 ILE A N 1
ATOM 1781 C CA . ILE A 1 222 ? 8.118 -13.564 -3.823 1.00 97.25 222 ILE A CA 1
ATOM 1782 C C . ILE A 1 222 ? 9.176 -14.587 -4.237 1.00 97.25 222 ILE A C 1
ATOM 1784 O O . ILE A 1 222 ? 10.371 -14.365 -4.078 1.00 97.25 222 ILE A O 1
ATOM 1788 N N . GLY A 1 223 ? 8.752 -15.707 -4.819 1.00 92.94 223 GLY A N 1
ATOM 1789 C CA . GLY A 1 223 ? 9.658 -16.761 -5.262 1.00 92.94 223 GLY A CA 1
ATOM 1790 C C . GLY A 1 223 ? 10.011 -17.748 -4.150 1.00 92.94 223 GLY A C 1
ATOM 1791 O O . GLY A 1 223 ? 9.551 -17.636 -3.017 1.00 92.94 223 GLY A O 1
ATOM 1792 N N . ASN A 1 224 ? 10.833 -18.739 -4.499 1.00 88.44 224 ASN A N 1
ATOM 1793 C CA . ASN A 1 224 ? 11.213 -19.838 -3.615 1.00 88.44 224 ASN A CA 1
ATOM 1794 C C . ASN A 1 224 ? 12.712 -20.137 -3.703 1.00 88.44 224 ASN A C 1
ATOM 1796 O O . ASN A 1 224 ? 13.352 -19.940 -4.741 1.00 88.44 224 ASN A O 1
ATOM 1800 N N . GLY A 1 225 ? 13.253 -20.701 -2.621 1.00 89.56 225 GLY A N 1
ATOM 1801 C CA . GLY A 1 225 ? 14.638 -21.159 -2.560 1.00 89.56 225 GLY A CA 1
ATOM 1802 C C . GLY A 1 225 ? 15.639 -20.023 -2.767 1.00 89.56 225 GLY A C 1
ATOM 1803 O O . GLY A 1 225 ? 15.438 -18.909 -2.294 1.00 89.56 225 GLY A O 1
ATOM 1804 N N . LYS A 1 226 ? 16.727 -20.304 -3.491 1.00 88.25 226 LYS A N 1
ATOM 1805 C CA . LYS A 1 226 ? 17.824 -19.346 -3.714 1.00 88.25 226 LYS A CA 1
ATOM 1806 C C . LYS A 1 226 ? 17.462 -18.134 -4.585 1.00 88.25 226 LYS A C 1
ATOM 1808 O O . LYS A 1 226 ? 18.251 -17.205 -4.657 1.00 88.25 226 LYS A O 1
ATOM 1813 N N . TRP A 1 227 ? 16.313 -18.173 -5.262 1.00 87.62 227 TRP A N 1
ATOM 1814 C CA . TRP A 1 227 ? 15.827 -17.115 -6.158 1.00 87.62 227 TRP A CA 1
ATOM 1815 C C . TRP A 1 227 ? 14.603 -16.389 -5.587 1.00 87.62 227 TRP A C 1
ATOM 1817 O O . TRP A 1 227 ? 13.848 -15.765 -6.336 1.00 87.62 227 TRP A O 1
ATOM 1827 N N . ALA A 1 228 ? 14.341 -16.562 -4.290 1.00 94.56 228 ALA A N 1
ATOM 1828 C CA . ALA A 1 228 ? 13.322 -15.796 -3.599 1.00 94.56 228 ALA A CA 1
ATOM 1829 C C . ALA A 1 228 ? 13.809 -14.357 -3.413 1.00 94.56 228 ALA A C 1
ATOM 1831 O O . ALA A 1 228 ? 14.935 -14.137 -2.972 1.00 94.56 228 ALA A O 1
ATOM 1832 N N . MET A 1 229 ? 12.933 -13.411 -3.722 1.00 97.38 229 MET A N 1
ATOM 1833 C CA . MET A 1 229 ? 13.104 -12.004 -3.412 1.00 97.38 229 MET A CA 1
ATOM 1834 C C . MET A 1 229 ? 12.454 -11.691 -2.069 1.00 97.38 229 MET A C 1
ATOM 1836 O O . MET A 1 229 ? 11.489 -12.326 -1.630 1.00 97.38 229 MET A O 1
ATOM 1840 N N . SER A 1 230 ? 12.998 -10.677 -1.426 1.00 97.31 230 SER A N 1
ATOM 1841 C CA . SER A 1 230 ? 12.625 -10.169 -0.124 1.00 97.31 230 SER A CA 1
ATOM 1842 C C . SER A 1 230 ? 12.609 -8.644 -0.141 1.00 97.31 230 SER A C 1
ATOM 1844 O O . SER A 1 230 ? 13.032 -7.988 -1.092 1.00 97.31 230 SER A O 1
ATOM 1846 N N . GLU A 1 231 ? 12.203 -8.057 0.981 1.00 97.62 231 GLU A N 1
ATOM 1847 C CA . GLU A 1 231 ? 12.157 -6.606 1.161 1.00 97.62 231 GLU A CA 1
ATOM 1848 C C . GLU A 1 231 ? 13.527 -5.927 0.989 1.00 97.62 231 GLU A C 1
ATOM 1850 O O . GLU A 1 231 ? 13.597 -4.708 0.868 1.00 97.62 231 GLU A O 1
ATOM 1855 N N . LYS A 1 232 ? 14.625 -6.692 1.010 1.00 97.50 232 LYS A N 1
ATOM 1856 C CA . LYS A 1 232 ? 15.991 -6.175 0.865 1.00 97.50 232 LYS A CA 1
ATOM 1857 C C . LYS A 1 232 ? 16.420 -6.002 -0.588 1.00 97.50 232 LYS A C 1
ATOM 1859 O O . LYS A 1 232 ? 17.338 -5.223 -0.833 1.00 97.50 232 LYS A O 1
ATOM 1864 N N . ASP A 1 233 ? 15.790 -6.736 -1.494 1.00 97.94 233 ASP A N 1
ATOM 1865 C CA . ASP A 1 233 ? 16.160 -6.784 -2.903 1.00 97.94 233 ASP A CA 1
ATOM 1866 C C . ASP A 1 233 ? 15.664 -5.532 -3.632 1.00 97.94 233 ASP A C 1
ATOM 1868 O O . ASP A 1 233 ? 14.817 -4.794 -3.114 1.00 97.94 233 ASP A O 1
ATOM 1872 N N . LEU A 1 234 ? 16.220 -5.255 -4.809 1.00 97.88 234 LEU A N 1
ATOM 1873 C CA . LEU A 1 234 ? 15.891 -4.058 -5.578 1.00 97.88 234 LEU A CA 1
ATOM 1874 C C . LEU A 1 234 ? 14.454 -4.109 -6.107 1.00 97.88 234 LEU A C 1
ATOM 1876 O O . LEU A 1 234 ? 13.827 -5.165 -6.183 1.00 97.88 234 LEU A O 1
ATOM 1880 N N . TYR A 1 235 ? 13.888 -2.946 -6.419 1.00 98.25 235 TYR A N 1
ATOM 1881 C CA . TYR A 1 235 ? 12.515 -2.882 -6.916 1.00 98.25 235 TYR A CA 1
ATOM 1882 C C . TYR A 1 235 ? 12.415 -3.480 -8.324 1.00 98.25 235 TYR A C 1
ATOM 1884 O O . TYR A 1 235 ? 11.463 -4.210 -8.611 1.00 98.25 235 TYR A O 1
ATOM 1892 N N . SER A 1 236 ? 13.423 -3.230 -9.158 1.00 97.75 236 SER A N 1
ATOM 1893 C CA . SER A 1 236 ? 13.592 -3.831 -10.483 1.00 97.75 236 SER A CA 1
ATOM 1894 C C . SER A 1 236 ? 13.603 -5.364 -10.425 1.00 97.75 236 SER A C 1
ATOM 1896 O O . SER A 1 236 ? 12.851 -6.016 -11.154 1.00 97.75 236 SER A O 1
ATOM 1898 N N . ASP A 1 237 ? 14.365 -5.945 -9.493 1.00 97.50 237 ASP A N 1
ATOM 1899 C CA . ASP A 1 237 ? 14.434 -7.395 -9.269 1.00 97.50 237 ASP A CA 1
ATOM 1900 C C . ASP A 1 237 ? 13.079 -7.976 -8.843 1.00 97.50 237 ASP A C 1
ATOM 1902 O O . ASP A 1 237 ? 12.640 -9.006 -9.366 1.00 97.50 237 ASP A O 1
ATOM 1906 N N . ARG A 1 238 ? 12.386 -7.315 -7.903 1.00 98.31 238 ARG A N 1
ATOM 1907 C CA . ARG A 1 238 ? 11.063 -7.755 -7.429 1.00 98.31 238 ARG A CA 1
ATOM 1908 C C . ARG A 1 238 ? 10.011 -7.688 -8.532 1.00 98.31 238 ARG A C 1
ATOM 1910 O O . ARG A 1 238 ? 9.223 -8.622 -8.655 1.00 98.31 238 ARG A O 1
ATOM 1917 N N . THR A 1 239 ? 10.023 -6.630 -9.341 1.00 96.88 239 THR A N 1
ATOM 1918 C CA . THR A 1 239 ? 9.079 -6.442 -10.457 1.00 96.88 239 THR A CA 1
ATOM 1919 C C . THR A 1 239 ? 9.337 -7.460 -11.565 1.00 96.88 239 THR A C 1
ATOM 1921 O O . THR A 1 239 ? 8.433 -8.197 -11.941 1.00 96.88 239 THR A O 1
ATOM 1924 N N . SER A 1 240 ? 10.598 -7.643 -11.965 1.00 96.81 240 SER A N 1
ATOM 1925 C CA . SER A 1 240 ? 10.984 -8.679 -12.934 1.00 96.81 240 SER A CA 1
ATOM 1926 C C . SER A 1 240 ? 10.585 -10.079 -12.459 1.00 96.81 240 SER A C 1
ATOM 1928 O O . SER A 1 240 ? 10.130 -10.923 -13.235 1.00 96.81 240 SER A O 1
ATOM 1930 N N . LYS A 1 241 ? 10.734 -10.351 -11.154 1.00 97.56 241 LYS A N 1
ATOM 1931 C CA . LYS A 1 241 ? 10.321 -11.625 -10.564 1.00 97.56 241 LYS A CA 1
ATOM 1932 C C . LYS A 1 241 ? 8.804 -11.786 -10.542 1.00 97.56 241 LYS A C 1
ATOM 1934 O O . LYS A 1 241 ? 8.340 -12.910 -10.742 1.00 97.56 241 LYS A O 1
ATOM 1939 N N . LEU A 1 242 ? 8.054 -10.717 -10.283 1.00 97.50 242 LEU A N 1
ATOM 1940 C CA . LEU A 1 242 ? 6.594 -10.702 -10.326 1.00 97.50 242 LEU A CA 1
ATOM 1941 C C . LEU A 1 242 ? 6.095 -11.067 -11.725 1.00 97.50 242 LEU A C 1
ATOM 1943 O O . LEU A 1 242 ? 5.374 -12.058 -11.849 1.00 97.50 242 LEU A O 1
ATOM 1947 N N . ASP A 1 243 ? 6.569 -10.362 -12.751 1.00 96.19 243 ASP A N 1
ATOM 1948 C CA . ASP A 1 243 ? 6.182 -10.581 -14.150 1.00 96.19 243 ASP A CA 1
ATOM 1949 C C . ASP A 1 243 ? 6.461 -12.019 -14.580 1.00 96.19 243 ASP A C 1
ATOM 1951 O O . ASP A 1 243 ? 5.567 -12.744 -15.021 1.00 96.19 243 ASP A O 1
ATOM 1955 N N . ALA A 1 244 ? 7.690 -12.488 -14.343 1.00 96.31 244 ALA A N 1
ATOM 1956 C CA . ALA A 1 244 ? 8.069 -13.855 -14.664 1.00 96.31 244 ALA A CA 1
ATOM 1957 C C . ALA A 1 244 ? 7.222 -14.886 -13.901 1.00 96.31 244 ALA A C 1
ATOM 1959 O O . ALA A 1 244 ? 6.911 -15.947 -14.436 1.00 96.31 244 ALA A O 1
ATOM 1960 N N . SER A 1 245 ? 6.862 -14.623 -12.642 1.00 96.38 245 SER A N 1
ATOM 1961 C CA . SER A 1 245 ? 6.063 -15.563 -11.842 1.00 96.38 245 SER A CA 1
ATOM 1962 C C . SER A 1 245 ? 4.625 -15.660 -12.350 1.00 96.38 245 SER A C 1
ATOM 1964 O O . SER A 1 245 ? 4.085 -16.760 -12.408 1.00 96.38 245 SER A O 1
ATOM 1966 N N . PHE A 1 246 ? 4.021 -14.542 -12.757 1.00 96.56 246 PHE A N 1
ATOM 1967 C CA . PHE A 1 246 ? 2.668 -14.521 -13.316 1.00 96.56 246 PHE A CA 1
ATOM 1968 C C . PHE A 1 246 ? 2.612 -15.180 -14.699 1.00 96.56 246 PHE A C 1
ATOM 1970 O O . PHE A 1 246 ? 1.761 -16.044 -14.919 1.00 96.56 246 PHE A O 1
ATOM 1977 N N . ALA A 1 247 ? 3.569 -14.864 -15.577 1.00 95.25 247 ALA A N 1
ATOM 1978 C CA . ALA A 1 247 ? 3.674 -15.466 -16.904 1.00 95.25 247 ALA A CA 1
ATOM 1979 C C . ALA A 1 247 ? 3.905 -16.985 -16.841 1.00 95.25 247 ALA A C 1
ATOM 1981 O O . ALA A 1 247 ? 3.236 -17.754 -17.528 1.00 95.25 247 ALA A O 1
ATOM 1982 N N . ASN A 1 248 ? 4.802 -17.453 -15.962 1.00 94.69 248 ASN A N 1
ATOM 1983 C CA . ASN A 1 248 ? 5.074 -18.888 -15.803 1.00 94.69 248 ASN A CA 1
ATOM 1984 C C . ASN A 1 248 ? 3.867 -19.684 -15.282 1.00 94.69 248 ASN A C 1
ATOM 1986 O O . ASN A 1 248 ? 3.778 -20.885 -15.528 1.00 94.69 248 ASN A O 1
ATOM 1990 N N . LEU A 1 249 ? 2.963 -19.034 -14.546 1.00 94.88 249 LEU A N 1
ATOM 1991 C CA . LEU A 1 249 ? 1.724 -19.641 -14.060 1.00 94.88 249 LEU A CA 1
ATOM 1992 C C . LEU A 1 249 ? 0.553 -19.465 -15.038 1.00 94.88 249 LEU A C 1
ATOM 1994 O O . LEU A 1 249 ? -0.498 -20.064 -14.823 1.00 94.88 249 LEU A O 1
ATOM 1998 N N . GLY A 1 250 ? 0.715 -18.664 -16.097 1.00 94.38 250 GLY A N 1
ATOM 1999 C CA . GLY A 1 250 ? -0.344 -18.361 -17.060 1.00 94.38 250 GLY A CA 1
ATOM 2000 C C . GLY A 1 250 ? -1.512 -17.574 -16.460 1.00 94.38 250 GLY A C 1
ATOM 2001 O O . GLY A 1 250 ? -2.648 -17.735 -16.906 1.00 94.38 250 GLY A O 1
ATOM 2002 N N . ILE A 1 251 ? -1.252 -16.755 -15.434 1.00 93.50 251 ILE A N 1
ATOM 2003 C CA . ILE A 1 251 ? -2.267 -15.946 -14.729 1.00 93.50 251 ILE A CA 1
ATOM 2004 C C . ILE A 1 251 ? -2.198 -14.450 -15.084 1.00 93.50 251 ILE A C 1
ATOM 2006 O O . ILE A 1 251 ? -2.857 -13.631 -14.448 1.00 93.50 251 ILE A O 1
ATOM 2010 N N . ASP A 1 252 ? -1.408 -14.087 -16.095 1.00 91.50 252 ASP A N 1
ATOM 2011 C CA . ASP A 1 252 ? -1.256 -12.744 -16.680 1.00 91.50 252 ASP A CA 1
ATOM 2012 C C . ASP A 1 252 ? -2.114 -12.519 -17.941 1.00 91.50 252 ASP A C 1
ATOM 2014 O O . ASP A 1 252 ? -2.154 -11.420 -18.495 1.00 91.50 252 ASP A O 1
ATOM 2018 N N . GLY A 1 253 ? -2.824 -13.549 -18.410 1.00 89.75 253 GLY A N 1
ATOM 2019 C CA . GLY A 1 253 ? -3.686 -13.460 -19.587 1.00 89.75 253 GLY A CA 1
ATOM 2020 C C . GLY A 1 253 ? -4.914 -12.564 -19.381 1.00 89.75 253 GLY A C 1
ATOM 2021 O O . GLY A 1 253 ? -5.355 -12.315 -18.265 1.00 89.75 253 GLY A O 1
ATOM 2022 N N . ARG A 1 254 ? -5.551 -12.128 -20.478 1.00 88.25 254 ARG A N 1
ATOM 2023 C CA . ARG A 1 254 ? -6.787 -11.308 -20.425 1.00 88.25 254 ARG A CA 1
ATOM 2024 C C . ARG A 1 254 ? -7.997 -12.036 -19.830 1.00 88.25 254 ARG A C 1
ATOM 2026 O O . ARG A 1 254 ? -8.967 -11.390 -19.436 1.00 88.25 254 ARG A O 1
ATOM 2033 N N . SER A 1 255 ? -7.960 -13.364 -19.793 1.00 87.25 255 SER A N 1
ATOM 2034 C CA . SER A 1 255 ? -9.004 -14.199 -19.210 1.00 87.25 255 SER A CA 1
ATOM 2035 C C . SER A 1 255 ? -8.393 -15.237 -18.283 1.00 87.25 255 SER A C 1
ATOM 2037 O O . SER A 1 255 ? -7.337 -15.790 -18.585 1.00 87.25 255 SER A O 1
ATOM 2039 N N . LEU A 1 256 ? -9.090 -15.508 -17.184 1.00 88.12 256 LEU A N 1
ATOM 2040 C CA . LEU A 1 256 ? -8.783 -16.573 -16.246 1.00 88.12 256 LEU A CA 1
ATOM 2041 C C . LEU A 1 256 ? -10.047 -17.426 -16.083 1.00 88.12 256 LEU A C 1
ATOM 2043 O O . LEU A 1 256 ? -11.110 -16.912 -15.743 1.00 88.12 256 LEU A O 1
ATOM 2047 N N . HIS A 1 257 ? -9.955 -18.719 -16.398 1.00 85.06 257 HIS A N 1
ATOM 2048 C CA . HIS A 1 257 ? -11.085 -19.664 -16.367 1.00 85.06 257 HIS A CA 1
ATOM 2049 C C . HIS A 1 257 ? -12.323 -19.246 -17.195 1.00 85.06 257 HIS A C 1
ATOM 2051 O O . HIS A 1 257 ? -13.451 -19.556 -16.823 1.00 85.06 257 HIS A O 1
ATOM 2057 N N . GLY A 1 258 ? -12.125 -18.567 -18.331 1.00 84.38 258 GLY A N 1
ATOM 2058 C CA . GLY A 1 258 ? -13.215 -18.148 -19.227 1.00 84.38 258 GLY A CA 1
ATOM 2059 C C . GLY A 1 258 ? -13.902 -16.837 -18.832 1.00 84.38 258 GLY A C 1
ATOM 2060 O O . GLY A 1 258 ? -14.772 -16.368 -19.559 1.00 84.38 258 GLY A O 1
ATOM 2061 N N . GLU A 1 259 ? -13.476 -16.215 -17.733 1.00 88.44 259 GLU A N 1
ATOM 2062 C CA . GLU A 1 259 ? -13.934 -14.903 -17.273 1.00 88.44 259 GLU A CA 1
ATOM 2063 C C . GLU A 1 259 ? -12.836 -13.849 -17.488 1.00 88.44 259 GLU A C 1
ATOM 2065 O O . GLU A 1 259 ? -11.665 -14.219 -17.641 1.00 88.44 259 GLU A O 1
ATOM 2070 N N . PRO A 1 260 ? -13.154 -12.541 -17.511 1.00 91.81 260 PRO A N 1
ATOM 2071 C CA . PRO A 1 260 ? -12.141 -11.489 -17.496 1.00 91.81 260 PRO A CA 1
ATOM 2072 C C . PRO A 1 260 ? -11.191 -11.663 -16.308 1.00 91.81 260 PRO A C 1
ATOM 2074 O O . PRO A 1 260 ? -11.642 -11.846 -15.177 1.00 91.81 260 PRO A O 1
ATOM 2077 N N . ASN A 1 261 ? -9.882 -11.608 -16.555 1.00 95.62 261 ASN A N 1
ATOM 2078 C CA . ASN A 1 261 ? -8.900 -11.769 -15.487 1.00 95.62 261 ASN A CA 1
ATOM 2079 C C . ASN A 1 261 ? -8.973 -10.567 -14.531 1.00 95.62 261 ASN A C 1
ATOM 2081 O O . ASN A 1 261 ? -8.810 -9.426 -14.977 1.00 95.62 261 ASN A O 1
ATOM 2085 N N . PRO A 1 262 ? -9.230 -10.781 -13.228 1.00 97.31 262 PRO A N 1
ATOM 2086 C CA . PRO A 1 262 ? -9.296 -9.679 -12.288 1.00 97.31 262 PRO A CA 1
ATOM 2087 C C . PRO A 1 262 ? -7.910 -9.253 -11.779 1.00 97.31 262 PRO A C 1
ATOM 2089 O O . PRO A 1 262 ? -7.826 -8.284 -11.029 1.00 97.31 262 PRO A O 1
ATOM 2092 N N . LEU A 1 263 ? -6.836 -9.958 -12.142 1.00 98.25 263 LEU A N 1
ATOM 2093 C CA . LEU A 1 263 ? -5.463 -9.632 -11.773 1.00 98.25 263 LEU A CA 1
ATOM 2094 C C . LEU A 1 263 ? -4.811 -8.807 -12.880 1.00 98.25 263 LEU A C 1
ATOM 2096 O O . LEU A 1 263 ? -4.825 -9.192 -14.047 1.00 98.25 263 LEU A O 1
ATOM 2100 N N . VAL A 1 264 ? -4.233 -7.670 -12.505 1.00 97.69 264 VAL A N 1
ATOM 2101 C CA . VAL A 1 264 ? -3.567 -6.754 -13.432 1.00 97.69 264 VAL A CA 1
ATOM 2102 C C . VAL A 1 264 ? -2.216 -6.392 -12.838 1.00 97.69 264 VAL A C 1
ATOM 2104 O O . VAL A 1 264 ? -2.160 -5.880 -11.724 1.00 97.69 264 VAL A O 1
ATOM 2107 N N . ILE A 1 265 ? -1.123 -6.643 -13.552 1.00 97.88 265 ILE A N 1
ATOM 2108 C CA . ILE A 1 265 ? 0.177 -6.087 -13.165 1.00 97.88 265 ILE A CA 1
ATOM 2109 C C . ILE A 1 265 ? 0.235 -4.649 -13.675 1.00 97.88 265 ILE A C 1
ATOM 2111 O O . ILE A 1 265 ? -0.075 -4.380 -14.834 1.00 97.88 265 ILE A O 1
ATOM 2115 N N . VAL A 1 266 ? 0.590 -3.720 -12.794 1.00 98.06 266 VAL A N 1
ATOM 2116 C CA . VAL A 1 266 ? 0.720 -2.306 -13.143 1.00 98.06 266 VAL A CA 1
ATOM 2117 C C . VAL A 1 266 ? 1.974 -2.114 -13.986 1.00 98.06 266 VAL A C 1
ATOM 2119 O O . VAL A 1 266 ? 3.084 -2.421 -13.545 1.00 98.06 266 VAL A O 1
ATOM 2122 N N . GLU A 1 267 ? 1.783 -1.560 -15.181 1.00 96.19 267 GLU A N 1
ATOM 2123 C CA . GLU A 1 267 ? 2.872 -1.211 -16.086 1.00 96.19 267 GLU A CA 1
ATOM 2124 C C . GLU A 1 267 ? 3.884 -0.294 -15.395 1.00 96.19 267 GLU A C 1
ATOM 2126 O O . GLU A 1 267 ? 3.528 0.673 -14.714 1.00 96.19 267 GLU A O 1
ATOM 2131 N N . THR A 1 268 ? 5.159 -0.643 -15.549 1.00 97.44 268 THR A N 1
ATOM 2132 C CA . THR A 1 268 ? 6.282 0.025 -14.900 1.00 97.44 268 THR A CA 1
ATOM 2133 C C . THR A 1 268 ? 7.256 0.478 -15.968 1.00 97.44 268 THR A C 1
ATOM 2135 O O . THR A 1 268 ? 7.847 -0.347 -16.657 1.00 97.44 268 THR A O 1
ATOM 2138 N N . THR A 1 269 ? 7.435 1.790 -16.083 1.00 98.19 269 THR A N 1
ATOM 2139 C CA . THR A 1 269 ? 8.326 2.390 -17.080 1.00 98.19 269 THR A CA 1
ATOM 2140 C C . THR A 1 269 ? 9.605 2.872 -16.410 1.00 98.19 269 THR A C 1
ATOM 2142 O O . THR A 1 269 ? 9.543 3.594 -15.412 1.00 98.19 269 THR A O 1
ATOM 2145 N N . GLU A 1 270 ? 10.763 2.482 -16.942 1.00 97.50 270 GLU A N 1
ATOM 2146 C CA . GLU A 1 270 ? 12.046 3.072 -16.555 1.00 97.50 270 GLU A CA 1
ATOM 2147 C C . GLU A 1 270 ? 12.178 4.479 -17.150 1.00 97.50 270 GLU A C 1
ATOM 2149 O O . GLU A 1 270 ? 11.903 4.722 -18.325 1.00 97.50 270 GLU A O 1
ATOM 2154 N N . VAL A 1 271 ? 12.564 5.427 -16.305 1.00 97.12 271 VAL A N 1
ATOM 2155 C CA . VAL A 1 271 ? 12.613 6.852 -16.616 1.00 97.12 271 VAL A CA 1
ATOM 2156 C C . VAL A 1 271 ? 14.003 7.208 -17.125 1.00 97.12 271 VAL A C 1
ATOM 2158 O O . VAL A 1 271 ? 14.994 7.066 -16.413 1.00 97.12 27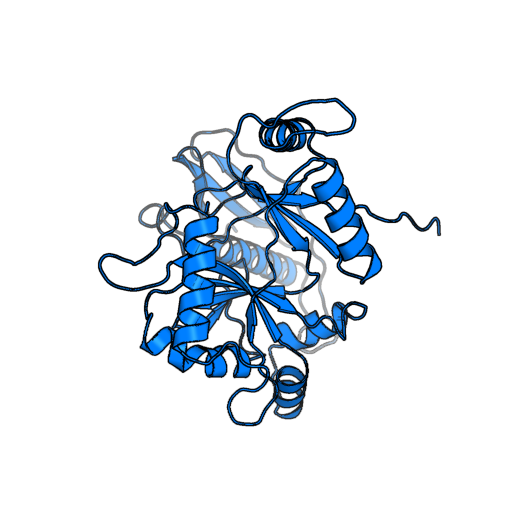1 VAL A O 1
ATOM 2161 N N . ASN A 1 272 ? 14.054 7.741 -18.342 1.00 93.19 272 ASN A N 1
ATOM 2162 C CA . ASN A 1 272 ? 15.307 8.027 -19.052 1.00 93.19 272 ASN A CA 1
ATOM 2163 C C . ASN A 1 272 ? 15.798 9.469 -18.855 1.00 93.19 272 ASN A C 1
ATOM 2165 O O . ASN A 1 272 ? 16.989 9.745 -18.981 1.00 93.19 272 ASN A O 1
ATOM 2169 N N . SER A 1 273 ? 14.892 10.393 -18.538 1.00 95.00 273 SER A N 1
ATOM 2170 C CA . SER A 1 273 ? 15.192 11.813 -18.355 1.00 95.00 273 SER A CA 1
ATOM 2171 C C . SER A 1 273 ? 14.136 12.490 -17.481 1.00 95.00 273 SER A C 1
ATOM 2173 O O . SER A 1 273 ? 13.075 11.921 -17.201 1.00 95.00 273 SER A O 1
ATOM 2175 N N . ARG A 1 274 ? 14.418 13.716 -17.030 1.00 95.38 274 ARG A N 1
ATOM 2176 C CA . ARG A 1 274 ? 13.443 14.549 -16.306 1.00 95.38 274 ARG A CA 1
ATOM 2177 C C . ARG A 1 274 ? 12.226 14.860 -17.169 1.00 95.38 274 ARG A C 1
ATOM 2179 O O . ARG A 1 274 ? 11.113 14.841 -16.660 1.00 95.38 274 ARG A O 1
ATOM 2186 N N . GLU A 1 275 ? 12.445 15.087 -18.456 1.00 95.69 275 GLU A N 1
ATOM 2187 C CA . GLU A 1 275 ? 11.393 15.344 -19.433 1.00 95.69 275 GLU A CA 1
ATOM 2188 C C . GLU A 1 275 ? 10.501 14.105 -19.594 1.00 95.69 275 GLU A C 1
ATOM 2190 O O . GLU A 1 275 ? 9.291 14.211 -19.430 1.00 95.69 275 GLU A O 1
ATOM 2195 N N . HIS A 1 276 ? 11.089 12.912 -19.741 1.00 97.00 276 HIS A N 1
ATOM 2196 C CA . HIS A 1 276 ? 10.335 11.654 -19.799 1.00 97.00 276 HIS A CA 1
ATOM 2197 C C . HIS A 1 276 ? 9.516 11.416 -18.512 1.00 97.00 276 HIS A C 1
ATOM 2199 O O . HIS A 1 276 ? 8.389 10.926 -18.557 1.00 97.00 276 HIS A O 1
ATOM 2205 N N . LEU A 1 277 ? 10.034 11.805 -17.338 1.00 97.25 277 LEU A N 1
ATOM 2206 C CA . LEU A 1 277 ? 9.267 11.737 -16.088 1.00 97.25 277 LEU A CA 1
ATOM 2207 C C . LEU A 1 277 ? 8.026 12.644 -16.115 1.00 97.25 277 LEU A C 1
ATOM 2209 O O . LEU A 1 277 ? 6.975 12.260 -15.593 1.00 97.25 277 LEU A O 1
ATOM 2213 N N . ASP A 1 278 ? 8.159 13.850 -16.666 1.00 97.00 278 ASP A N 1
ATOM 2214 C CA . ASP A 1 278 ? 7.070 14.818 -16.803 1.00 97.00 278 ASP A CA 1
ATOM 2215 C C . ASP A 1 278 ? 6.045 14.375 -17.859 1.00 97.00 278 ASP A C 1
ATOM 2217 O O . ASP A 1 278 ? 4.845 14.463 -17.596 1.00 97.00 278 ASP A O 1
ATOM 2221 N N . GLU A 1 279 ? 6.498 13.828 -18.988 1.00 97.75 279 GLU A N 1
ATOM 2222 C CA . GLU A 1 279 ? 5.656 13.245 -20.043 1.00 97.75 279 GLU A CA 1
ATOM 2223 C C . GLU A 1 279 ? 4.785 12.114 -19.492 1.00 97.75 279 GLU A C 1
ATOM 2225 O O . GLU A 1 279 ? 3.563 12.195 -19.556 1.00 97.75 279 GLU A O 1
ATOM 2230 N N . LEU A 1 280 ? 5.383 11.134 -18.803 1.00 98.31 280 LEU A N 1
ATOM 2231 C CA . LEU A 1 280 ? 4.623 10.046 -18.177 1.00 98.31 280 LEU A CA 1
ATOM 2232 C C . LEU A 1 280 ? 3.579 10.563 -17.180 1.00 98.31 280 LEU A C 1
ATOM 2234 O O . LEU A 1 280 ? 2.508 9.980 -17.036 1.00 98.31 280 LEU A O 1
ATOM 2238 N N . TYR A 1 281 ? 3.881 11.640 -16.446 1.00 98.00 281 TYR A N 1
ATOM 2239 C CA . TYR A 1 281 ? 2.899 12.242 -15.544 1.00 98.00 281 TYR A CA 1
ATOM 2240 C C . TYR A 1 281 ? 1.722 12.840 -16.319 1.00 98.00 281 TYR A C 1
ATOM 2242 O O . TYR A 1 281 ? 0.577 12.622 -15.916 1.00 98.00 281 TYR A O 1
ATOM 2250 N N . ALA A 1 282 ? 2.000 13.572 -17.400 1.00 97.56 282 ALA A N 1
ATOM 2251 C CA . ALA A 1 282 ? 0.976 14.148 -18.262 1.00 97.56 282 ALA A CA 1
ATOM 2252 C C . ALA A 1 282 ? 0.097 13.051 -18.878 1.00 97.56 282 ALA A C 1
ATOM 2254 O O . ALA A 1 282 ? -1.121 13.120 -18.724 1.00 97.56 282 ALA A O 1
ATOM 2255 N N . ASP A 1 283 ? 0.703 12.000 -19.433 1.00 97.81 283 ASP A N 1
ATOM 2256 C CA . ASP A 1 283 ? -0.002 10.869 -20.044 1.00 97.81 283 ASP A CA 1
ATOM 2257 C C . ASP A 1 283 ? -0.937 10.180 -19.042 1.00 97.81 283 ASP A C 1
ATOM 2259 O O . ASP A 1 283 ? -2.106 9.916 -19.334 1.00 97.81 283 ASP A O 1
ATOM 2263 N N . TYR A 1 284 ? -0.461 9.921 -17.816 1.00 97.81 284 TYR A N 1
ATOM 2264 C CA . TYR A 1 284 ? -1.289 9.300 -16.780 1.00 97.81 284 TYR A CA 1
ATOM 2265 C C . TYR A 1 284 ? -2.490 10.166 -16.396 1.00 97.81 284 TYR A C 1
ATOM 2267 O O . TYR A 1 284 ? -3.590 9.640 -16.207 1.00 97.81 284 TYR A O 1
ATOM 2275 N N . VAL A 1 285 ? -2.295 11.479 -16.262 1.00 96.44 285 VAL A N 1
ATOM 2276 C CA . VAL A 1 285 ? -3.379 12.411 -15.928 1.00 96.44 285 VAL A CA 1
ATOM 2277 C C . VAL A 1 285 ? -4.357 12.546 -17.094 1.00 96.44 285 VAL A C 1
ATOM 2279 O O . VAL A 1 285 ? -5.564 12.522 -16.861 1.00 96.44 285 VAL A O 1
ATOM 2282 N N . GLU A 1 286 ? -3.867 12.621 -18.333 1.00 96.19 286 GLU A N 1
ATOM 2283 C CA . GLU A 1 286 ? -4.690 12.712 -19.544 1.00 96.19 286 GLU A CA 1
ATOM 2284 C C . GLU A 1 286 ? -5.646 11.521 -19.663 1.00 96.19 286 GLU A C 1
ATOM 2286 O O . GLU A 1 286 ? -6.835 11.693 -19.938 1.00 96.19 286 GLU A O 1
ATOM 2291 N N . VAL A 1 287 ? -5.168 10.309 -19.363 1.00 95.88 287 VAL A N 1
ATOM 2292 C CA . VAL A 1 287 ? -6.024 9.115 -19.361 1.00 95.88 287 VAL A CA 1
ATOM 2293 C C . VAL A 1 287 ? -6.816 8.939 -18.060 1.00 95.88 287 VAL A C 1
ATOM 2295 O O . VAL A 1 287 ? -7.554 7.966 -17.926 1.00 95.88 287 VAL A O 1
ATOM 2298 N N . GLY A 1 288 ? -6.755 9.876 -17.113 1.00 95.19 288 GLY A N 1
ATOM 2299 C CA . GLY A 1 288 ? -7.621 9.927 -15.929 1.00 95.19 288 GLY A CA 1
ATOM 2300 C C . GLY A 1 288 ? -7.144 9.112 -14.721 1.00 95.19 288 GLY A C 1
ATOM 2301 O O . GLY A 1 288 ? -7.960 8.703 -13.893 1.00 95.19 288 GLY A O 1
ATOM 2302 N N . TYR A 1 289 ? -5.844 8.836 -14.600 1.00 96.56 289 TYR A N 1
ATOM 2303 C CA . TYR A 1 289 ? -5.270 8.394 -13.325 1.00 96.56 289 TYR A CA 1
ATOM 2304 C C . TYR A 1 289 ? -5.119 9.570 -12.348 1.00 96.56 289 TYR A C 1
ATOM 2306 O O . TYR A 1 289 ? -5.081 10.735 -12.731 1.00 96.56 289 TYR A O 1
ATOM 2314 N N . GLU A 1 290 ? -4.974 9.273 -11.053 1.00 95.50 290 GLU A N 1
ATOM 2315 C CA . GLU A 1 290 ? -4.858 10.291 -9.996 1.00 95.50 290 GLU A CA 1
ATOM 2316 C C . GLU A 1 290 ? -3.546 11.099 -10.072 1.00 95.50 290 GLU A C 1
ATOM 2318 O O . GLU A 1 290 ? -3.382 12.104 -9.375 1.00 95.50 290 GLU A O 1
ATOM 2323 N N . GLY A 1 291 ? -2.567 10.608 -10.834 1.00 96.94 291 GLY A N 1
ATOM 2324 C CA . GLY A 1 291 ? -1.232 11.179 -10.969 1.00 96.94 291 GLY A CA 1
ATOM 2325 C C . GLY A 1 291 ? -0.179 10.102 -11.224 1.00 96.94 291 GLY A C 1
ATOM 2326 O O . GLY A 1 291 ? -0.441 9.108 -11.895 1.00 96.94 291 GLY A O 1
ATOM 2327 N N . GLN A 1 292 ? 1.005 10.267 -10.633 1.00 98.44 292 GLN A N 1
ATOM 2328 C CA . GLN A 1 292 ? 2.174 9.415 -10.870 1.00 98.44 292 GLN A CA 1
ATOM 2329 C C . GLN A 1 292 ? 2.798 8.912 -9.561 1.00 98.44 292 GLN A C 1
ATOM 2331 O O . GLN A 1 292 ? 2.885 9.632 -8.559 1.00 98.44 292 GLN A O 1
ATOM 2336 N N . MET A 1 293 ? 3.258 7.665 -9.578 1.00 98.75 293 MET A N 1
ATOM 2337 C CA . MET A 1 293 ? 4.110 7.059 -8.561 1.00 98.75 293 MET A CA 1
ATOM 2338 C C . MET A 1 293 ? 5.534 6.959 -9.105 1.00 98.75 293 MET A C 1
ATOM 2340 O O . MET A 1 293 ? 5.736 6.448 -10.198 1.00 98.75 293 MET A O 1
ATOM 2344 N N . ILE A 1 294 ? 6.510 7.430 -8.332 1.00 98.62 294 ILE A N 1
ATOM 2345 C CA . ILE A 1 294 ? 7.926 7.484 -8.715 1.00 98.62 294 ILE A CA 1
ATOM 2346 C C . ILE A 1 294 ? 8.715 6.625 -7.733 1.00 98.62 294 ILE A C 1
ATOM 2348 O O . ILE A 1 294 ? 8.551 6.762 -6.514 1.00 98.62 294 ILE A O 1
ATOM 2352 N N . ARG A 1 295 ? 9.565 5.738 -8.240 1.00 98.19 295 ARG A N 1
ATOM 2353 C CA . ARG A 1 295 ? 10.317 4.763 -7.448 1.00 98.19 295 ARG A CA 1
ATOM 2354 C C . ARG A 1 295 ? 11.798 4.864 -7.755 1.00 98.19 295 ARG A C 1
ATOM 2356 O O . ARG A 1 295 ? 12.187 4.784 -8.909 1.00 98.19 295 ARG A O 1
ATOM 2363 N N . LEU A 1 296 ? 12.611 5.001 -6.716 1.00 97.00 296 LEU A N 1
ATOM 2364 C CA . LEU A 1 296 ? 14.052 4.780 -6.815 1.00 97.00 296 LEU A CA 1
ATOM 2365 C C . LEU A 1 296 ? 14.326 3.289 -6.655 1.00 97.00 296 LEU A C 1
ATOM 2367 O O . LEU A 1 296 ? 13.731 2.661 -5.771 1.00 97.00 296 LEU A O 1
ATOM 2371 N N . ASP A 1 297 ? 15.241 2.742 -7.451 1.00 97.38 297 ASP A N 1
ATOM 2372 C CA . ASP A 1 297 ? 15.517 1.313 -7.402 1.00 97.38 297 ASP A CA 1
ATOM 2373 C C . ASP A 1 297 ? 16.125 0.887 -6.059 1.00 97.38 297 ASP A C 1
ATOM 2375 O O . ASP A 1 297 ? 17.262 1.213 -5.708 1.00 97.38 297 ASP A O 1
ATOM 2379 N N . GLY A 1 298 ? 15.339 0.197 -5.235 1.00 96.50 298 GLY A N 1
ATOM 2380 C CA . GLY A 1 298 ? 15.773 -0.113 -3.886 1.00 96.50 298 GLY A CA 1
ATOM 2381 C C . GLY A 1 298 ? 14.846 -1.011 -3.071 1.00 96.50 298 GLY A C 1
ATOM 2382 O O . GLY A 1 298 ? 13.765 -1.404 -3.524 1.00 96.50 298 GLY A O 1
ATOM 2383 N N . PRO A 1 299 ? 15.270 -1.316 -1.828 1.00 97.88 299 PRO A N 1
ATOM 2384 C CA . PRO A 1 299 ? 14.539 -2.165 -0.903 1.00 97.88 299 PRO A CA 1
ATOM 2385 C C . PRO A 1 299 ? 13.143 -1.636 -0.593 1.00 97.88 299 PRO A C 1
ATOM 2387 O O . PRO A 1 299 ? 12.916 -0.425 -0.486 1.00 97.88 299 PRO A O 1
ATOM 2390 N N . TYR A 1 300 ? 12.235 -2.574 -0.354 1.00 98.38 300 TYR A N 1
ATOM 2391 C CA . TYR A 1 300 ? 10.914 -2.299 0.174 1.00 98.38 300 TYR A CA 1
ATOM 2392 C C . TYR A 1 300 ? 11.008 -1.912 1.652 1.00 98.38 300 TYR A C 1
ATOM 2394 O O . TYR A 1 300 ? 11.498 -2.658 2.499 1.00 98.38 300 TYR A O 1
ATOM 2402 N N . GLU A 1 301 ? 10.513 -0.730 2.002 1.00 97.12 301 GLU A N 1
ATOM 2403 C CA . GLU A 1 301 ? 10.558 -0.244 3.377 1.00 97.12 301 GLU A CA 1
ATOM 2404 C C . GLU A 1 301 ? 9.149 -0.219 3.973 1.00 97.12 301 GLU A C 1
ATOM 2406 O O . GLU A 1 301 ? 8.345 0.609 3.563 1.00 97.12 301 GLU A O 1
ATOM 2411 N N . ASN A 1 302 ? 8.847 -1.033 4.994 1.00 94.38 302 ASN A N 1
ATOM 2412 C CA . ASN A 1 302 ? 7.539 -1.058 5.689 1.00 94.38 302 ASN A CA 1
ATOM 2413 C C . ASN A 1 302 ? 7.253 0.203 6.544 1.00 94.38 302 ASN A C 1
ATOM 2415 O O . ASN A 1 302 ? 6.948 0.143 7.736 1.00 94.38 302 ASN A O 1
ATOM 2419 N N . LYS A 1 303 ? 7.452 1.382 5.973 1.00 92.25 303 LYS A N 1
ATOM 2420 C CA . LYS A 1 303 ? 7.312 2.702 6.578 1.00 92.25 303 LYS A CA 1
ATOM 2421 C C . LYS A 1 303 ? 7.101 3.705 5.449 1.00 92.25 303 LYS A C 1
ATOM 2423 O O . LYS A 1 303 ? 7.058 3.366 4.271 1.00 92.25 303 LYS A O 1
ATOM 2428 N N . ARG A 1 304 ? 7.001 4.982 5.806 1.00 95.56 304 ARG A N 1
ATOM 2429 C CA . ARG A 1 304 ? 7.119 6.043 4.809 1.00 95.56 304 ARG A CA 1
ATOM 2430 C C . ARG A 1 304 ? 8.558 6.119 4.309 1.00 95.56 304 ARG A C 1
ATOM 2432 O O . ARG A 1 304 ? 9.456 6.328 5.122 1.00 95.56 304 ARG A O 1
ATOM 2439 N N . SER A 1 305 ? 8.745 5.965 3.006 1.00 96.31 305 SER A N 1
ATOM 2440 C CA . SER A 1 305 ? 10.055 5.884 2.367 1.00 96.31 305 SER A CA 1
ATOM 2441 C C . SER A 1 305 ? 10.321 7.090 1.481 1.00 96.31 305 SER A C 1
ATOM 2443 O O . SER A 1 305 ? 9.400 7.632 0.879 1.00 96.31 305 SER A O 1
ATOM 2445 N N . SER A 1 306 ? 11.581 7.509 1.397 1.00 95.31 306 SER A N 1
ATOM 2446 C CA . SER A 1 306 ? 12.033 8.476 0.394 1.00 95.31 306 SER A CA 1
ATOM 2447 C C . SER A 1 306 ? 12.223 7.860 -0.993 1.00 95.31 306 SER A C 1
ATOM 2449 O O . SER A 1 306 ? 12.335 8.606 -1.953 1.00 95.31 306 SER A O 1
ATOM 2451 N N . LYS A 1 307 ? 12.239 6.525 -1.100 1.00 96.12 307 LYS A N 1
ATOM 2452 C CA . LYS A 1 307 ? 12.414 5.788 -2.362 1.00 96.12 307 LYS A CA 1
ATOM 2453 C C . LYS A 1 307 ? 11.111 5.558 -3.122 1.00 96.12 307 LYS A C 1
ATOM 2455 O O . LYS A 1 307 ? 11.132 5.024 -4.218 1.00 96.12 307 LYS A O 1
ATOM 2460 N N . LEU A 1 308 ? 9.983 5.934 -2.527 1.00 98.25 308 LEU A N 1
ATOM 2461 C CA . LEU A 1 308 ? 8.668 5.890 -3.148 1.00 98.25 308 LEU A CA 1
ATOM 2462 C C . LEU A 1 308 ? 8.048 7.272 -2.993 1.00 98.25 308 LEU A C 1
ATOM 2464 O O . LEU A 1 308 ? 7.819 7.723 -1.869 1.00 98.25 308 LEU A O 1
ATOM 2468 N N . LEU A 1 309 ? 7.777 7.945 -4.101 1.00 98.25 309 LEU A N 1
ATOM 2469 C CA . LEU A 1 309 ? 7.205 9.282 -4.134 1.00 98.25 309 LEU A CA 1
ATOM 2470 C C . LEU A 1 309 ? 5.890 9.257 -4.906 1.00 98.25 309 LEU A C 1
ATOM 2472 O O . LEU A 1 309 ? 5.690 8.445 -5.803 1.00 98.25 309 LEU A O 1
ATOM 2476 N N . LYS A 1 310 ? 4.972 10.140 -4.526 1.00 98.00 310 LYS A N 1
ATOM 2477 C CA . LYS A 1 310 ? 3.724 10.377 -5.250 1.00 98.00 310 LYS A CA 1
ATOM 2478 C C . LYS A 1 310 ? 3.717 11.804 -5.779 1.00 98.00 310 LYS A C 1
ATOM 2480 O O . LYS A 1 310 ? 4.001 12.737 -5.025 1.00 98.00 310 LYS A O 1
ATOM 2485 N N . ARG A 1 311 ? 3.349 11.967 -7.042 1.00 96.94 311 ARG A N 1
ATOM 2486 C CA . ARG A 1 311 ? 3.101 13.253 -7.685 1.00 96.94 311 ARG A CA 1
ATOM 2487 C C . ARG A 1 311 ? 1.620 13.333 -8.031 1.00 96.94 311 ARG A C 1
ATOM 2489 O O . ARG A 1 311 ? 1.107 12.509 -8.778 1.00 96.94 311 ARG A O 1
ATOM 2496 N N . LYS A 1 312 ? 0.943 14.303 -7.423 1.00 92.06 312 LYS A N 1
ATOM 2497 C CA . LYS A 1 312 ? -0.451 14.657 -7.693 1.00 92.06 312 LYS A CA 1
ATOM 2498 C C . LYS A 1 312 ? -0.575 16.167 -7.608 1.00 92.06 312 LYS A C 1
ATOM 2500 O O . LYS A 1 312 ? -0.131 16.770 -6.622 1.00 92.06 312 LYS A O 1
ATOM 2505 N N . GLU A 1 313 ? -1.210 16.762 -8.598 1.00 81.50 313 GLU A N 1
ATOM 2506 C CA . GLU A 1 313 ? -1.667 18.140 -8.521 1.00 81.50 313 GLU A CA 1
ATOM 2507 C C . GLU A 1 313 ? -3.173 18.136 -8.290 1.00 81.50 313 GLU A C 1
ATOM 2509 O O . GLU A 1 313 ? -3.908 17.348 -8.876 1.00 81.50 313 GLU A O 1
ATOM 2514 N N . PHE A 1 314 ? -3.617 18.936 -7.324 1.00 62.41 314 PHE A N 1
ATOM 2515 C CA . PHE A 1 314 ? -5.034 19.229 -7.214 1.00 62.41 314 PHE A CA 1
ATOM 2516 C C . PHE A 1 314 ? -5.293 20.267 -8.295 1.00 62.41 314 PHE A C 1
ATOM 2518 O O . PHE A 1 314 ? -4.667 21.326 -8.267 1.00 62.41 314 PHE A O 1
ATOM 2525 N N . ILE A 1 315 ? -6.143 19.932 -9.259 1.00 55.22 315 ILE A N 1
ATOM 2526 C CA . ILE A 1 315 ? -6.789 20.954 -10.070 1.00 55.22 315 ILE A CA 1
ATOM 2527 C C . ILE A 1 315 ? -7.718 21.660 -9.080 1.00 55.22 315 ILE A C 1
ATOM 2529 O O . ILE A 1 315 ? -8.719 21.082 -8.658 1.00 55.22 315 ILE A O 1
ATOM 2533 N N . ASP A 1 316 ? -7.313 22.836 -8.599 1.00 44.41 316 ASP A N 1
ATOM 2534 C CA . ASP A 1 316 ? -8.242 23.745 -7.932 1.00 44.41 316 ASP A CA 1
ATOM 2535 C C . ASP A 1 316 ? -9.209 24.212 -9.024 1.00 44.41 316 ASP A C 1
ATOM 2537 O O . ASP A 1 316 ? -8.917 25.130 -9.788 1.00 44.41 316 ASP A O 1
ATOM 2541 N N . GLU A 1 317 ? -10.342 23.524 -9.157 1.00 44.62 317 GLU A N 1
ATOM 2542 C CA . GLU A 1 317 ? -11.516 24.150 -9.748 1.00 44.62 317 GLU A CA 1
ATOM 2543 C C . GLU A 1 317 ? -11.943 25.236 -8.757 1.00 44.62 317 GLU A C 1
ATOM 2545 O O . GLU A 1 317 ? -12.380 24.938 -7.643 1.00 44.62 317 GLU A O 1
ATOM 2550 N N . GLU A 1 318 ? -11.730 26.503 -9.116 1.00 39.44 318 GLU A N 1
ATOM 2551 C CA . GLU A 1 318 ? -12.383 27.614 -8.430 1.00 39.44 318 GLU A CA 1
ATOM 2552 C C . GLU A 1 318 ? -13.902 27.378 -8.510 1.00 39.44 318 GLU A C 1
ATOM 2554 O O . GLU A 1 318 ? -14.493 27.456 -9.588 1.00 39.44 318 GLU A O 1
ATOM 2559 N N . TYR A 1 319 ? -14.508 27.029 -7.371 1.00 44.12 319 TYR A N 1
ATOM 2560 C CA . TYR A 1 319 ? -15.959 26.972 -7.169 1.00 44.12 319 TYR A CA 1
ATOM 2561 C C . TYR A 1 319 ? -16.480 28.316 -6.658 1.00 44.12 319 TYR A C 1
ATOM 2563 O O . TYR A 1 319 ? -15.813 28.918 -5.783 1.00 44.12 319 TYR A O 1
#

Radius of gyration: 22.88 Å; chains: 1; bounding box: 61×50×57 Å

Foldseek 3Di:
DKDQKWWAQDPVRFIKIKIKDADQLWIWIWIDTPPDDIDTDDIDGAAWPPPPDPPTDHSRRRRVVVRVVVVVVVVLQQIDSDPPCNPPDPAQQFEAAAACVPPVLVVVVQQQFAAPVVPGHRPHFWKKKFFAALAFKWKQALVAIAGNSRHHFDLACVANVLCNLVCVQWRGKIWIWGFHDLVCLVPRVVRCCLGPDDPDDPVSNVVSNQGTATATEFIQWHDDDPLIHHLFAWRVSGLVRVVVSCVVSVLADCDDPNHGRRYHYTDMDTAHHPVSVVVSQVVSVVSRTQGMWMAGTGGTDSYHDSRIYTYGDPPPPPD